Protein AF-A0A970U105-F1 (afdb_monomer_lite)

Secondary structure (DSSP, 8-state):
-EEEEPPS---SS-EEEEEEE---TT-EEEEES--EEEEETTTTEEEEEEE-PPTTSTTTT---EEEEESS-----EEEEESSSS--TT-EETT-EEE-------HHHHHHHHHHHHHHH-TTTT-TT----GGGHHHHHHHHHHHHHHTSGGGSS--GGGTT-BHHHHHHHHHH--------------TT-----------PPB--TT-S-TTEEEEEEES-SS--PPPS-EEEE---GGGEEEEEESS--BTTTTB-EEEEPTT-SEEEEEEEEPP-

Foldseek 3Di:
DFDKDDDDDPQPWKKKKKKAADPDLLKDKAWDLFDDKDDDPVRRIIMTMHTQDPVVDPSNGPDIDIDIDPDDGPDIDMWMFSYPDDDPPRTDPPTDGDDDDDDDDPLVVLLVRLLSCLVVCQPVQHDPHGDDSVCSNVLSVQLVVCCCVAAPVVVDHDPVRPNNYSVVSSSVSSNDPDDDDDDDDDDDDPPDDDDDDDDDDDFFDADPPDPCRFKGKDKDFLPPPDPDDDPWDKDFDPPPVFKDWPDWDQDADVVVPRGMGIDDSPDGMIMTMIGTDDD

Structure (mmCIF, N/CA/C/O backbone):
data_AF-A0A970U105-F1
#
_entry.id   AF-A0A970U105-F1
#
loop_
_atom_site.group_PDB
_atom_site.id
_atom_site.type_symbol
_atom_site.label_atom_id
_atom_site.label_alt_id
_atom_site.label_comp_id
_atom_site.label_asym_id
_atom_site.label_entity_id
_atom_site.label_seq_id
_atom_site.pdbx_PDB_ins_code
_atom_site.Cartn_x
_atom_site.Cartn_y
_atom_site.Cartn_z
_atom_site.occupancy
_atom_site.B_iso_or_equiv
_atom_site.auth_seq_id
_atom_site.auth_comp_id
_atom_site.auth_asym_id
_atom_site.auth_atom_id
_atom_site.pdbx_PDB_model_num
ATOM 1 N N . MET A 1 1 ? 16.708 -1.031 -9.833 1.00 88.94 1 MET A N 1
ATOM 2 C CA . MET A 1 1 ? 17.289 -0.199 -10.907 1.00 88.94 1 MET A CA 1
ATOM 3 C C . MET A 1 1 ? 17.898 1.019 -10.247 1.00 88.94 1 MET A C 1
ATOM 5 O O . MET A 1 1 ? 17.212 1.636 -9.445 1.00 88.94 1 MET A O 1
ATOM 9 N N . THR A 1 2 ? 19.163 1.325 -10.521 1.00 88.31 2 THR A N 1
ATOM 10 C CA . THR A 1 2 ? 19.883 2.456 -9.907 1.00 88.31 2 THR A CA 1
ATOM 11 C C . THR A 1 2 ? 20.594 3.283 -10.971 1.00 88.31 2 THR A C 1
ATOM 13 O O . THR A 1 2 ? 20.700 2.854 -12.122 1.00 88.31 2 THR A O 1
ATOM 16 N N . ASP A 1 3 ? 21.081 4.461 -10.579 1.00 87.88 3 ASP A N 1
ATOM 17 C CA . ASP A 1 3 ? 21.943 5.320 -11.397 1.00 87.88 3 ASP A CA 1
ATOM 18 C C . ASP A 1 3 ? 21.370 5.607 -12.798 1.00 87.88 3 ASP A C 1
ATOM 20 O O . ASP A 1 3 ? 22.022 5.306 -13.807 1.00 87.88 3 ASP A O 1
ATOM 24 N N . PRO A 1 4 ? 20.132 6.129 -12.905 1.00 89.06 4 PRO A N 1
ATOM 25 C CA . PRO A 1 4 ? 19.557 6.408 -14.207 1.00 89.06 4 PRO A CA 1
ATOM 26 C C . PRO A 1 4 ? 20.365 7.505 -14.915 1.00 89.06 4 PRO A C 1
ATOM 28 O O . PRO A 1 4 ? 20.717 8.531 -14.336 1.00 89.06 4 PRO A O 1
ATOM 31 N N . VAL A 1 5 ? 20.664 7.292 -16.192 1.00 86.94 5 VAL A N 1
ATOM 32 C CA . VAL A 1 5 ? 21.405 8.235 -17.031 1.00 86.94 5 VAL A CA 1
ATOM 33 C C . VAL A 1 5 ? 20.428 8.936 -17.954 1.00 86.94 5 VAL A C 1
ATOM 35 O O . VAL A 1 5 ? 19.766 8.294 -18.770 1.00 86.94 5 VAL A O 1
ATOM 38 N N . ARG A 1 6 ? 20.388 10.265 -17.848 1.00 86.69 6 ARG A N 1
ATOM 39 C CA . ARG A 1 6 ? 19.639 11.147 -18.741 1.00 86.69 6 ARG A CA 1
ATOM 40 C C . ARG A 1 6 ? 20.581 11.766 -19.786 1.00 86.69 6 ARG A C 1
ATOM 42 O O . ARG A 1 6 ? 21.553 12.419 -19.396 1.00 86.69 6 ARG A O 1
ATOM 49 N N . PRO A 1 7 ? 20.316 11.626 -21.097 1.00 86.44 7 PRO A N 1
ATOM 50 C CA . PRO A 1 7 ? 21.050 12.332 -22.134 1.00 86.44 7 PRO A CA 1
ATOM 51 C C . PRO A 1 7 ? 20.626 13.807 -22.173 1.00 86.44 7 PRO A C 1
ATOM 53 O O . PRO A 1 7 ? 19.475 14.158 -21.888 1.00 86.44 7 PRO A O 1
ATOM 56 N N . ALA A 1 8 ? 21.548 14.683 -22.576 1.00 86.44 8 ALA A N 1
ATOM 57 C CA . ALA A 1 8 ? 21.221 16.080 -22.843 1.00 86.44 8 ALA A CA 1
ATOM 58 C C . ALA A 1 8 ? 20.169 16.154 -23.962 1.00 86.44 8 ALA A C 1
ATOM 60 O O . ALA A 1 8 ? 20.415 15.711 -25.083 1.00 86.44 8 ALA A O 1
ATOM 61 N N . SER A 1 9 ? 18.989 16.680 -23.641 1.00 86.81 9 SER A N 1
ATOM 62 C CA . SER A 1 9 ? 17.833 16.725 -24.540 1.00 86.81 9 SER A CA 1
ATOM 63 C C . SER A 1 9 ? 16.861 17.829 -24.120 1.00 86.81 9 SER A C 1
ATOM 65 O O . SER A 1 9 ? 16.908 18.319 -22.993 1.00 86.81 9 SER A O 1
ATOM 67 N N . ASP A 1 10 ? 15.970 18.203 -25.034 1.00 89.50 10 ASP A N 1
ATOM 68 C CA . ASP A 1 10 ? 14.827 19.100 -24.821 1.00 89.50 10 ASP A CA 1
ATOM 69 C C . ASP A 1 10 ? 13.572 18.363 -24.307 1.00 89.50 10 ASP A C 1
ATOM 71 O O . ASP A 1 10 ? 12.484 18.934 -24.257 1.00 89.50 10 ASP A O 1
ATOM 75 N N . ALA A 1 11 ? 13.722 17.089 -23.931 1.00 91.62 11 ALA A N 1
ATOM 76 C CA . ALA A 1 11 ? 12.661 16.243 -23.403 1.00 91.62 11 ALA A CA 1
ATOM 77 C C . ALA A 1 11 ? 12.089 16.818 -22.094 1.00 91.62 11 ALA A C 1
ATOM 79 O O . ALA A 1 11 ? 12.832 17.142 -21.161 1.00 91.62 11 ALA A O 1
ATOM 80 N N . VAL A 1 12 ? 10.760 16.939 -22.041 1.00 90.06 12 VAL A N 1
ATOM 81 C CA . VAL A 1 12 ? 10.037 17.650 -20.973 1.00 90.06 12 VAL A CA 1
ATOM 82 C C . VAL A 1 12 ? 9.959 16.814 -19.700 1.00 90.06 12 VAL A C 1
ATOM 84 O O . VAL A 1 12 ? 10.085 17.354 -18.604 1.00 90.06 12 VAL A O 1
ATOM 87 N N . ASN A 1 13 ? 9.783 15.501 -19.840 1.00 93.19 13 ASN A N 1
ATOM 88 C CA . ASN A 1 13 ? 9.776 14.572 -18.717 1.00 93.19 13 ASN A CA 1
ATOM 89 C C . ASN A 1 13 ? 10.365 13.226 -19.156 1.00 93.19 13 ASN A C 1
ATOM 91 O O . ASN A 1 13 ? 9.602 12.312 -19.441 1.00 93.19 13 ASN A O 1
ATOM 95 N N . PRO A 1 14 ? 11.694 13.099 -19.287 1.00 95.06 14 PRO A N 1
ATOM 96 C CA . PRO A 1 14 ? 12.293 11.870 -19.782 1.00 95.06 14 PRO A CA 1
ATOM 97 C C . PRO A 1 14 ? 11.899 10.676 -18.927 1.00 95.06 14 PRO A C 1
ATOM 99 O O . PRO A 1 14 ? 12.028 10.711 -17.705 1.00 95.06 14 PRO A O 1
ATOM 102 N N . THR A 1 15 ? 11.477 9.607 -19.580 1.00 96.06 15 THR A N 1
ATOM 103 C CA . THR A 1 15 ? 10.973 8.404 -18.919 1.00 96.06 15 THR A CA 1
ATOM 104 C C . THR A 1 15 ? 11.784 7.208 -19.373 1.00 96.06 15 THR A C 1
ATOM 106 O O . THR A 1 15 ? 12.124 7.095 -20.549 1.00 96.06 15 THR A O 1
ATOM 109 N N . LEU A 1 16 ? 12.120 6.312 -18.449 1.00 97.19 16 LEU A N 1
ATOM 110 C CA . LEU A 1 16 ? 12.733 5.031 -18.777 1.00 97.19 16 LEU A CA 1
ATOM 111 C C . LEU A 1 16 ? 11.701 3.927 -18.574 1.00 97.19 16 LEU A C 1
ATOM 113 O O . LEU A 1 16 ? 11.106 3.821 -17.502 1.00 97.19 16 LEU A O 1
ATOM 117 N N . ALA A 1 17 ? 11.511 3.098 -19.595 1.00 97.50 17 ALA A N 1
ATOM 118 C CA . ALA A 1 17 ? 10.652 1.929 -19.528 1.00 97.50 17 ALA A CA 1
ATOM 119 C C . ALA A 1 17 ? 11.470 0.640 -19.571 1.00 97.50 17 ALA A C 1
ATOM 121 O O . ALA A 1 17 ? 12.425 0.521 -20.341 1.00 97.50 17 ALA A O 1
ATOM 122 N N . ILE A 1 18 ? 11.040 -0.343 -18.787 1.00 97.19 18 ILE A N 1
ATOM 123 C CA . ILE A 1 18 ? 11.479 -1.732 -18.856 1.00 97.19 18 ILE A CA 1
ATOM 124 C C . ILE A 1 18 ? 10.341 -2.574 -19.430 1.00 97.19 18 ILE A C 1
ATOM 126 O O . ILE A 1 18 ? 9.219 -2.521 -18.934 1.00 97.19 18 ILE A O 1
ATOM 130 N N . SER A 1 19 ? 10.622 -3.321 -20.497 1.00 96.88 19 SER A N 1
ATOM 131 C CA . SER A 1 19 ? 9.657 -4.208 -21.160 1.00 96.88 19 SER A CA 1
ATOM 132 C C . SER A 1 19 ? 10.171 -5.639 -21.187 1.00 96.88 19 SER A C 1
ATOM 134 O O . SER A 1 19 ? 11.365 -5.857 -21.402 1.00 96.88 19 SER A O 1
ATOM 136 N N . PHE A 1 20 ? 9.291 -6.611 -20.980 1.00 96.75 20 PHE A N 1
ATOM 137 C CA . PHE A 1 20 ? 9.654 -8.025 -20.964 1.00 96.75 20 PHE A CA 1
ATOM 138 C C . PHE A 1 20 ? 8.448 -8.934 -21.201 1.00 96.75 20 PHE A C 1
ATOM 140 O O . PHE A 1 20 ? 7.300 -8.558 -20.961 1.00 96.75 20 PHE A O 1
ATOM 147 N N . ASP A 1 21 ? 8.753 -10.157 -21.625 1.00 95.94 21 ASP A N 1
ATOM 148 C CA . ASP A 1 21 ? 7.803 -11.259 -21.703 1.00 95.94 21 ASP A CA 1
ATOM 149 C C . ASP A 1 21 ? 7.955 -12.105 -20.426 1.00 95.94 21 ASP A C 1
ATOM 151 O O . ASP A 1 21 ? 9.073 -12.477 -20.054 1.00 95.94 21 ASP A O 1
ATOM 155 N N . LEU A 1 22 ? 6.846 -12.426 -19.755 1.00 93.94 22 LEU A N 1
ATOM 156 C CA . LEU A 1 22 ? 6.833 -13.289 -18.571 1.00 93.94 22 LEU A CA 1
ATOM 157 C C . LEU A 1 22 ? 6.036 -14.560 -18.889 1.00 93.94 22 LEU A C 1
ATOM 159 O O . LEU A 1 22 ? 4.846 -14.604 -18.610 1.00 93.94 22 LEU A O 1
ATOM 163 N N . PRO A 1 23 ? 6.639 -15.586 -19.508 1.00 90.69 23 PRO A N 1
ATOM 164 C CA . PRO A 1 23 ? 5.893 -16.711 -20.076 1.00 90.69 23 PRO A CA 1
ATOM 165 C C . PRO A 1 23 ? 5.270 -17.644 -19.030 1.00 90.69 23 PRO A C 1
ATOM 167 O O . PRO A 1 23 ? 4.298 -18.326 -19.343 1.00 90.69 23 PRO A O 1
ATOM 170 N N . ASP A 1 24 ? 5.826 -17.696 -17.817 1.00 92.12 24 ASP A N 1
ATOM 171 C CA . ASP A 1 24 ? 5.294 -18.526 -16.737 1.00 92.12 24 ASP A CA 1
ATOM 172 C C . ASP A 1 24 ? 3.948 -17.958 -16.259 1.00 92.12 24 ASP A C 1
ATOM 174 O O . ASP A 1 24 ? 3.934 -16.819 -15.781 1.00 92.12 24 ASP A O 1
ATOM 178 N N . PRO A 1 25 ? 2.826 -18.692 -16.404 1.00 89.25 25 PRO A N 1
ATOM 179 C CA . PRO A 1 25 ? 1.506 -18.201 -16.037 1.00 89.25 25 PRO A CA 1
ATOM 180 C C . PRO A 1 25 ? 1.336 -17.968 -14.531 1.00 89.25 25 PRO A C 1
ATOM 182 O O . PRO A 1 25 ? 0.545 -17.100 -14.157 1.00 89.25 25 PRO A O 1
ATOM 185 N N . ASP A 1 26 ? 2.087 -18.694 -13.702 1.00 90.25 26 ASP A N 1
ATOM 186 C CA . ASP A 1 26 ? 1.973 -18.660 -12.243 1.00 90.25 26 ASP A CA 1
ATOM 187 C C . ASP A 1 26 ? 2.868 -17.574 -11.624 1.00 90.25 26 ASP A C 1
ATOM 189 O O . ASP A 1 26 ? 2.699 -17.202 -10.462 1.00 90.25 26 ASP A O 1
ATOM 193 N N . ALA A 1 27 ? 3.799 -17.021 -12.409 1.00 93.44 27 ALA A N 1
ATOM 194 C CA . ALA A 1 27 ? 4.623 -15.904 -11.982 1.00 93.44 27 ALA A CA 1
ATOM 195 C C . ALA A 1 27 ? 3.841 -14.582 -12.010 1.00 93.44 27 ALA A C 1
ATOM 197 O O . ALA A 1 27 ? 3.116 -14.284 -12.967 1.00 93.44 27 ALA A O 1
ATOM 198 N N . VAL A 1 28 ? 4.058 -13.743 -10.998 1.00 93.81 28 VAL A N 1
ATOM 199 C CA . VAL A 1 28 ? 3.504 -12.383 -10.918 1.00 93.81 28 VAL A CA 1
ATOM 200 C C . VAL A 1 28 ? 4.615 -11.349 -10.773 1.00 93.81 28 VAL A C 1
ATOM 202 O O . VAL A 1 28 ? 5.718 -11.669 -10.322 1.00 93.81 28 VAL A O 1
ATOM 205 N N . VAL A 1 29 ? 4.321 -10.102 -11.145 1.00 95.31 29 VAL A N 1
ATOM 206 C CA . VAL A 1 29 ? 5.253 -8.977 -11.011 1.00 95.31 29 VAL A CA 1
ATOM 207 C C . VAL A 1 29 ? 4.687 -7.962 -10.037 1.00 95.31 29 VAL A C 1
ATOM 209 O O . VAL A 1 29 ? 3.589 -7.455 -10.239 1.00 95.31 29 VAL A O 1
ATOM 212 N N . LEU A 1 30 ? 5.464 -7.656 -9.006 1.00 96.81 30 LEU A N 1
ATOM 213 C CA . LEU A 1 30 ? 5.232 -6.536 -8.105 1.00 96.81 30 LEU A CA 1
ATOM 214 C C . LEU A 1 30 ? 6.248 -5.436 -8.420 1.00 96.81 30 LEU A C 1
ATOM 216 O O . LEU A 1 30 ? 7.389 -5.722 -8.802 1.00 96.81 30 LEU A O 1
ATOM 220 N N . THR A 1 31 ? 5.852 -4.180 -8.255 1.00 96.62 31 THR A N 1
ATOM 221 C CA . THR A 1 31 ? 6.711 -3.027 -8.528 1.00 96.62 31 THR A CA 1
ATOM 222 C C . THR A 1 31 ? 6.767 -2.068 -7.358 1.00 96.62 31 THR A C 1
ATOM 224 O O . THR A 1 31 ? 5.803 -1.937 -6.611 1.00 96.62 31 THR A O 1
ATOM 227 N N . TYR A 1 32 ? 7.908 -1.394 -7.247 1.00 96.62 32 TYR A N 1
ATOM 228 C CA . TYR A 1 32 ? 8.131 -0.272 -6.348 1.00 96.62 32 TYR A CA 1
ATOM 229 C C . TYR A 1 32 ? 8.972 0.797 -7.044 1.00 96.62 32 TYR A C 1
ATOM 231 O O . TYR A 1 32 ? 9.973 0.468 -7.684 1.00 96.62 32 TYR A O 1
ATOM 239 N N . GLY A 1 33 ? 8.577 2.059 -6.943 1.00 94.19 33 GLY A N 1
ATOM 240 C CA . GLY A 1 33 ? 9.218 3.218 -7.565 1.00 94.19 33 GLY A CA 1
ATOM 241 C C . GLY A 1 33 ? 8.865 3.429 -9.041 1.00 94.19 33 GLY A C 1
ATOM 242 O O . GLY A 1 33 ? 9.602 4.121 -9.747 1.00 94.19 33 GLY A O 1
ATOM 243 N N . PHE A 1 34 ? 7.779 2.824 -9.534 1.00 95.19 34 PHE A N 1
ATOM 244 C CA . PHE A 1 34 ? 7.321 2.963 -10.922 1.00 95.19 34 PHE A CA 1
ATOM 245 C C . PHE A 1 34 ? 6.106 3.896 -11.018 1.00 95.19 34 PHE A C 1
ATOM 247 O O . PHE A 1 34 ? 5.332 4.033 -10.081 1.00 95.19 34 PHE A O 1
ATOM 254 N N . ASN A 1 35 ? 5.951 4.590 -12.147 1.00 92.88 35 ASN A N 1
ATOM 255 C CA . ASN A 1 35 ? 4.906 5.607 -12.336 1.00 92.88 35 ASN A CA 1
ATOM 256 C C . ASN A 1 35 ? 3.878 5.223 -13.403 1.00 92.88 35 ASN A C 1
ATOM 258 O O . ASN A 1 35 ? 2.748 5.706 -13.374 1.00 92.88 35 ASN A O 1
ATOM 262 N N . GLY A 1 36 ? 4.275 4.387 -14.361 1.00 92.44 36 GLY A N 1
ATOM 263 C CA . GLY A 1 36 ? 3.430 3.958 -15.463 1.00 92.44 36 GLY A CA 1
ATOM 264 C C . GLY A 1 36 ? 3.565 2.467 -15.717 1.00 92.44 36 GLY A C 1
ATOM 265 O O . GLY A 1 36 ? 4.602 1.859 -15.444 1.00 92.44 36 GLY A O 1
ATOM 266 N N . ALA A 1 37 ? 2.504 1.880 -16.261 1.00 93.56 37 ALA A N 1
ATOM 267 C CA . ALA A 1 37 ? 2.503 0.488 -16.662 1.00 93.56 37 ALA A CA 1
ATOM 268 C C . ALA A 1 37 ? 1.596 0.246 -17.876 1.00 93.56 37 ALA A C 1
ATOM 270 O O . ALA A 1 37 ? 0.650 0.991 -18.132 1.00 93.56 37 ALA A O 1
ATOM 271 N N . SER A 1 38 ? 1.903 -0.797 -18.640 1.00 93.62 38 SER A N 1
ATOM 272 C CA . SER A 1 38 ? 1.105 -1.279 -19.764 1.00 93.62 38 SER A CA 1
ATOM 273 C C . SER A 1 38 ? 1.186 -2.800 -19.820 1.00 93.62 38 SER A C 1
ATOM 275 O O . SER A 1 38 ? 2.267 -3.377 -19.670 1.00 93.62 38 SER A O 1
ATOM 277 N N . PHE A 1 39 ? 0.033 -3.434 -20.017 1.00 92.00 39 PHE A N 1
ATOM 278 C CA . PHE A 1 39 ? -0.130 -4.876 -19.893 1.00 92.00 39 PHE A CA 1
ATOM 279 C C . PHE A 1 39 ? -0.780 -5.448 -21.144 1.00 92.00 39 PHE A C 1
ATOM 281 O O . PHE A 1 39 ? -1.863 -5.023 -21.545 1.00 92.00 39 PHE A O 1
ATOM 288 N N . ASP A 1 40 ? -0.138 -6.456 -21.714 1.00 93.69 40 ASP A N 1
ATOM 289 C CA . ASP A 1 40 ? -0.739 -7.390 -22.653 1.00 93.69 40 ASP A CA 1
ATOM 290 C C . ASP A 1 40 ? -0.813 -8.746 -21.947 1.00 93.69 40 ASP A C 1
ATOM 292 O O . ASP A 1 40 ? 0.118 -9.552 -21.998 1.00 93.69 40 ASP A O 1
ATOM 296 N N . PHE A 1 41 ? -1.908 -8.967 -21.217 1.00 88.44 41 PHE A N 1
ATOM 297 C CA . PHE A 1 41 ? -2.116 -10.199 -20.455 1.00 88.44 41 PHE A CA 1
ATOM 298 C C . PHE A 1 41 ? -2.284 -11.428 -21.359 1.00 88.44 41 PHE A C 1
ATOM 300 O O . PHE A 1 41 ? -1.930 -12.529 -20.942 1.00 88.44 41 PHE A O 1
ATOM 307 N N . GLU A 1 42 ? -2.777 -11.255 -22.592 1.00 90.56 42 GLU A N 1
ATOM 308 C CA . GLU A 1 42 ? -2.961 -12.355 -23.548 1.00 90.56 42 GLU A CA 1
ATOM 309 C C . GLU A 1 42 ? -1.614 -12.930 -23.992 1.00 90.56 42 GLU A C 1
ATOM 311 O O . GLU A 1 42 ? -1.431 -14.147 -24.005 1.00 90.56 42 GLU A O 1
ATOM 316 N N . ASN A 1 43 ? -0.654 -12.057 -24.306 1.00 92.69 43 ASN A N 1
ATOM 317 C CA . ASN A 1 43 ? 0.693 -12.454 -24.720 1.00 92.69 43 ASN A CA 1
ATOM 318 C C . ASN A 1 43 ? 1.711 -12.443 -23.566 1.00 92.69 43 ASN A C 1
ATOM 320 O O . ASN A 1 43 ? 2.896 -12.688 -23.795 1.00 92.69 43 ASN A O 1
ATOM 324 N N . ARG A 1 44 ? 1.259 -12.152 -22.339 1.00 92.94 44 ARG A N 1
ATOM 325 C CA . ARG A 1 44 ? 2.073 -11.979 -21.124 1.00 92.94 44 ARG A CA 1
ATOM 326 C C . ARG A 1 44 ? 3.273 -11.051 -21.326 1.00 92.94 44 ARG A C 1
ATOM 328 O O . ARG A 1 44 ? 4.399 -11.367 -20.929 1.00 92.94 44 ARG A O 1
ATOM 335 N N . ARG A 1 45 ? 3.013 -9.890 -21.930 1.00 95.19 45 ARG A N 1
ATOM 336 C CA . ARG A 1 45 ? 3.997 -8.815 -22.094 1.00 95.19 45 ARG A CA 1
ATOM 337 C C . ARG A 1 45 ? 3.693 -7.675 -21.151 1.00 95.19 45 ARG A C 1
ATOM 339 O O . ARG A 1 45 ? 2.567 -7.186 -21.087 1.00 95.19 45 ARG A O 1
ATOM 346 N N . PHE A 1 46 ? 4.723 -7.235 -20.455 1.00 95.50 46 PHE A N 1
ATOM 347 C CA . PHE A 1 46 ? 4.609 -6.220 -19.426 1.00 95.50 46 PHE A CA 1
ATOM 348 C C . PHE A 1 46 ? 5.592 -5.105 -19.725 1.00 95.50 46 PHE A C 1
ATOM 350 O O . PHE A 1 46 ? 6.737 -5.350 -20.117 1.00 95.50 46 PHE A O 1
ATOM 357 N N . ARG A 1 47 ? 5.139 -3.871 -19.525 1.00 96.62 47 ARG A N 1
ATOM 358 C CA . ARG A 1 47 ? 5.986 -2.688 -19.547 1.00 96.62 47 ARG A CA 1
ATOM 359 C C . ARG A 1 47 ? 5.716 -1.865 -18.306 1.00 96.62 47 ARG A C 1
ATOM 361 O O . ARG A 1 47 ? 4.570 -1.522 -18.047 1.00 96.62 47 ARG A O 1
ATOM 368 N N . TYR A 1 48 ? 6.780 -1.505 -17.606 1.00 96.75 48 TYR A N 1
ATOM 369 C CA . TYR A 1 48 ? 6.745 -0.583 -16.478 1.00 96.75 48 TYR A CA 1
ATOM 370 C C . TYR A 1 48 ? 7.671 0.587 -16.764 1.00 96.75 48 TYR A C 1
ATOM 372 O O . TYR A 1 48 ? 8.718 0.408 -17.387 1.00 96.75 48 TYR A O 1
ATOM 380 N N . SER A 1 49 ? 7.299 1.784 -16.336 1.00 96.56 49 SER A N 1
ATOM 381 C CA . SER A 1 49 ? 8.070 2.992 -16.601 1.00 96.56 49 SER A CA 1
ATOM 382 C C . SER A 1 49 ? 8.116 3.930 -15.407 1.00 96.56 49 SER A C 1
ATOM 384 O O . SER A 1 49 ? 7.247 3.910 -14.535 1.00 96.56 49 SER A O 1
ATOM 386 N N . PHE A 1 50 ? 9.162 4.745 -15.358 1.00 95.75 50 PHE A N 1
ATOM 387 C CA . PHE A 1 50 ? 9.318 5.802 -14.369 1.00 95.75 50 PHE A CA 1
ATOM 388 C C . PHE A 1 50 ? 10.001 7.012 -14.994 1.00 95.75 50 PHE A C 1
ATOM 390 O O . PHE A 1 50 ? 10.856 6.881 -15.877 1.00 95.75 50 PHE A O 1
ATOM 397 N N . SER A 1 51 ? 9.635 8.195 -14.516 1.00 94.81 51 SER A N 1
ATOM 398 C CA . SER A 1 51 ? 10.312 9.427 -14.903 1.00 94.81 51 SER A CA 1
ATOM 399 C C . SER A 1 51 ? 11.730 9.447 -14.337 1.00 94.81 51 SER A C 1
ATOM 401 O O . SER A 1 51 ? 11.976 8.997 -13.217 1.00 94.81 51 SER A O 1
ATOM 403 N N . VAL A 1 52 ? 12.672 9.969 -15.117 1.00 94.31 52 VAL A N 1
ATOM 404 C CA . VAL A 1 52 ? 14.081 10.133 -14.760 1.00 94.31 52 VAL A CA 1
ATOM 405 C C . VAL A 1 52 ? 14.344 11.622 -14.535 1.00 94.31 52 VAL A C 1
ATOM 407 O O . VAL A 1 52 ? 14.533 12.372 -15.502 1.00 94.31 52 VAL A O 1
ATOM 410 N N . PRO A 1 53 ? 14.353 12.073 -13.268 1.00 89.31 53 PRO A N 1
ATOM 411 C CA . PRO A 1 53 ? 14.653 13.455 -12.931 1.00 89.31 53 PRO A CA 1
ATOM 412 C C . PRO A 1 53 ? 16.066 13.856 -13.365 1.00 89.31 53 PRO A C 1
ATOM 414 O O . PRO A 1 53 ? 16.909 13.025 -13.710 1.00 89.31 53 PRO A O 1
ATOM 417 N N . GLU A 1 54 ? 16.352 15.158 -13.331 1.00 87.94 54 GLU A N 1
ATOM 418 C CA . GLU A 1 54 ? 17.742 15.613 -13.388 1.00 87.94 54 GLU A CA 1
ATOM 419 C C . GLU A 1 54 ? 18.533 15.079 -12.195 1.00 87.94 54 GLU A C 1
ATOM 421 O O . GLU A 1 54 ? 17.972 14.792 -11.136 1.00 87.94 54 GLU A O 1
ATOM 426 N N . LYS A 1 55 ? 19.852 14.973 -12.371 1.00 84.75 55 LYS A N 1
ATOM 427 C CA . LYS A 1 55 ? 20.757 14.663 -11.269 1.00 84.75 55 LYS A CA 1
ATOM 428 C C . LYS A 1 55 ? 20.541 15.686 -10.149 1.00 84.75 55 LYS A C 1
ATOM 430 O O . LYS A 1 55 ? 20.473 16.879 -10.429 1.00 84.75 55 LYS A O 1
ATOM 435 N N . ASP A 1 56 ? 20.410 15.201 -8.918 1.00 84.69 56 ASP A N 1
ATOM 436 C CA . ASP A 1 56 ? 20.069 15.978 -7.714 1.00 84.69 56 ASP A CA 1
ATOM 437 C C . ASP A 1 56 ? 18.602 16.476 -7.646 1.00 84.69 56 ASP A C 1
ATOM 439 O O . ASP A 1 56 ? 18.219 17.181 -6.711 1.00 84.69 56 ASP A O 1
ATOM 443 N N . GLY A 1 57 ? 17.757 16.099 -8.611 1.00 85.00 57 GLY A N 1
ATOM 444 C CA . GLY A 1 57 ? 16.317 16.348 -8.585 1.00 85.00 57 GLY A CA 1
ATOM 445 C C . GLY A 1 57 ? 15.571 15.429 -7.611 1.00 85.00 57 GLY A C 1
ATOM 446 O O . GLY A 1 57 ? 16.023 14.329 -7.288 1.00 85.00 57 GLY A O 1
ATOM 447 N N . PHE A 1 58 ? 14.388 15.864 -7.165 1.00 84.00 58 PHE A N 1
ATOM 448 C CA . PHE A 1 58 ? 13.517 15.038 -6.322 1.00 84.00 58 PHE A CA 1
ATOM 449 C C . PHE A 1 58 ? 13.196 13.708 -7.018 1.00 84.00 58 PHE A C 1
ATOM 451 O O . PHE A 1 58 ? 12.804 13.698 -8.185 1.00 84.00 58 PHE A O 1
ATOM 458 N N . GLY A 1 59 ? 13.379 12.601 -6.301 1.00 84.62 59 GLY A N 1
ATOM 459 C CA . GLY A 1 59 ? 13.146 11.249 -6.806 1.00 84.62 59 GLY A CA 1
ATOM 460 C C . GLY A 1 59 ? 14.244 10.686 -7.718 1.00 84.62 59 GLY A C 1
ATOM 461 O O . GLY A 1 59 ? 14.088 9.593 -8.264 1.00 84.62 59 GLY A O 1
ATOM 462 N N . TYR A 1 60 ? 15.367 11.392 -7.918 1.00 87.81 60 TYR A N 1
ATOM 463 C CA . TYR A 1 60 ? 16.482 10.867 -8.719 1.00 87.81 60 TYR A CA 1
ATOM 464 C C . TYR A 1 60 ? 17.028 9.561 -8.116 1.00 87.81 60 TYR A C 1
ATOM 466 O O . TYR A 1 60 ? 17.082 8.538 -8.803 1.00 87.81 60 TYR A O 1
ATOM 474 N N . ASP A 1 61 ? 17.304 9.571 -6.810 1.00 88.06 61 ASP A N 1
ATOM 475 C CA . ASP A 1 61 ? 17.846 8.433 -6.053 1.00 88.06 61 ASP A CA 1
ATOM 476 C C . ASP A 1 61 ? 16.773 7.465 -5.523 1.00 88.06 61 ASP A C 1
ATOM 478 O O . ASP A 1 61 ? 17.087 6.582 -4.727 1.00 88.06 61 ASP A O 1
ATOM 482 N N . ASP A 1 62 ? 15.511 7.600 -5.952 1.00 89.88 62 ASP A N 1
ATOM 483 C CA . ASP A 1 62 ? 14.437 6.728 -5.471 1.00 89.88 62 ASP A CA 1
ATOM 484 C C . ASP A 1 62 ? 14.715 5.253 -5.785 1.00 89.88 62 ASP A C 1
ATOM 486 O O . ASP A 1 62 ? 15.121 4.873 -6.895 1.00 89.88 62 ASP A O 1
ATOM 490 N N . THR A 1 63 ? 14.435 4.412 -4.793 1.00 92.44 63 THR A N 1
ATOM 491 C CA . THR A 1 63 ? 14.505 2.960 -4.908 1.00 92.44 63 THR A CA 1
ATOM 492 C C . THR A 1 63 ? 13.507 2.473 -5.955 1.00 92.44 63 THR A C 1
ATOM 494 O O . THR A 1 63 ? 12.319 2.775 -5.892 1.00 92.44 63 THR A O 1
ATOM 497 N N . ARG A 1 64 ? 13.994 1.693 -6.927 1.00 95.25 64 ARG A N 1
ATOM 498 C CA . ARG A 1 64 ? 13.180 1.131 -8.015 1.00 95.25 64 ARG A CA 1
ATOM 499 C C . ARG A 1 64 ? 13.351 -0.374 -8.075 1.00 95.25 64 ARG A C 1
ATOM 501 O O . ARG A 1 64 ? 14.436 -0.857 -8.421 1.00 95.25 64 ARG A O 1
ATOM 508 N N . LEU A 1 65 ? 12.300 -1.117 -7.761 1.00 97.19 65 LEU A N 1
ATOM 509 C CA . LEU A 1 65 ? 12.316 -2.573 -7.680 1.00 97.19 65 LEU A CA 1
ATOM 510 C C . LEU A 1 65 ? 11.263 -3.158 -8.611 1.00 97.19 65 LEU A C 1
ATOM 512 O O . LEU A 1 65 ? 10.105 -2.753 -8.601 1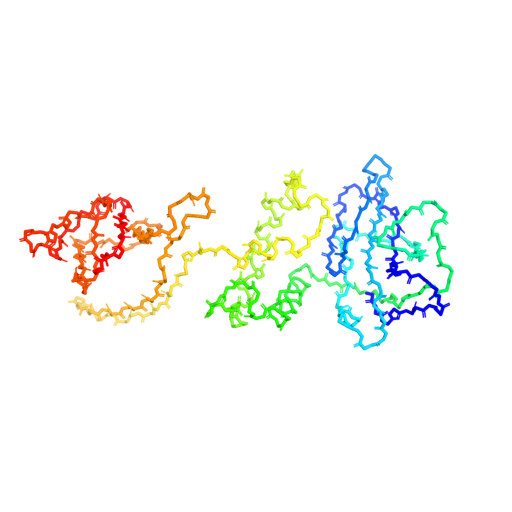.00 97.19 65 LEU A O 1
ATOM 516 N N . LEU A 1 66 ? 11.691 -4.137 -9.399 1.00 96.94 66 LEU A N 1
ATOM 517 C CA . LEU A 1 66 ? 10.813 -5.025 -10.141 1.00 96.94 66 LEU A CA 1
ATOM 518 C C . LEU A 1 66 ? 10.994 -6.418 -9.548 1.00 96.94 66 LEU A C 1
ATOM 520 O O . LEU A 1 66 ? 12.107 -6.948 -9.542 1.00 96.94 66 LEU A O 1
ATOM 524 N N . ILE A 1 67 ? 9.922 -6.968 -8.991 1.00 97.25 67 ILE A N 1
ATOM 525 C CA . ILE A 1 67 ? 9.952 -8.152 -8.136 1.00 97.25 67 ILE A CA 1
ATOM 526 C C . ILE A 1 67 ? 9.126 -9.226 -8.824 1.00 97.25 67 ILE A C 1
ATOM 528 O O . ILE A 1 67 ? 7.912 -9.096 -8.948 1.00 97.25 67 ILE A O 1
ATOM 532 N N . VAL A 1 68 ? 9.785 -10.288 -9.276 1.00 96.19 68 VAL A N 1
ATOM 533 C CA . VAL A 1 68 ? 9.104 -11.453 -9.846 1.00 96.19 68 VAL A CA 1
ATOM 534 C C . VAL A 1 68 ? 8.908 -12.477 -8.738 1.00 96.19 68 VAL A 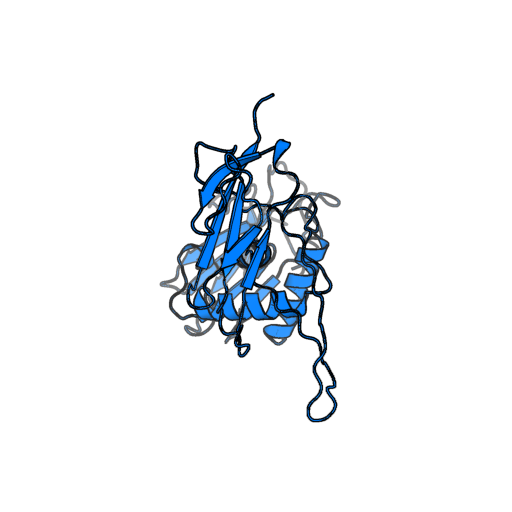C 1
ATOM 536 O O . VAL A 1 68 ? 9.879 -12.915 -8.121 1.00 96.19 68 VAL A O 1
ATOM 539 N N . VAL A 1 69 ? 7.658 -12.849 -8.479 1.00 95.81 69 VAL A N 1
ATOM 540 C CA . VAL A 1 69 ? 7.290 -13.874 -7.494 1.00 95.81 69 VAL A CA 1
ATOM 541 C C . VAL A 1 69 ? 6.824 -15.116 -8.242 1.00 95.81 69 VAL A C 1
ATOM 543 O O . VAL A 1 69 ? 6.077 -15.003 -9.209 1.00 95.81 69 VAL A O 1
ATOM 546 N N . GLY A 1 70 ? 7.269 -16.298 -7.807 1.00 93.31 70 GLY A N 1
ATOM 547 C CA . GLY A 1 70 ? 6.863 -17.577 -8.404 1.00 93.31 70 GLY A CA 1
ATOM 548 C C . GLY A 1 70 ? 7.563 -17.932 -9.719 1.00 93.31 70 GLY A C 1
ATOM 549 O O . GLY A 1 70 ? 7.254 -18.965 -10.296 1.00 93.31 70 GLY A O 1
ATOM 550 N N . GLY A 1 71 ? 8.527 -17.130 -10.177 1.00 91.44 71 GLY A N 1
ATOM 551 C CA . GLY A 1 71 ? 9.249 -17.397 -11.417 1.00 91.44 71 GLY A CA 1
ATOM 552 C C . GLY A 1 71 ? 10.502 -16.545 -11.583 1.00 91.44 71 GLY A C 1
ATOM 553 O O . GLY A 1 71 ? 11.057 -16.014 -10.621 1.00 91.44 71 GLY A O 1
ATOM 554 N N . ASP A 1 72 ? 10.947 -16.418 -12.829 1.00 91.19 72 ASP A N 1
ATOM 555 C CA . ASP A 1 72 ? 12.152 -15.688 -13.213 1.00 91.19 72 ASP A CA 1
ATOM 556 C C . ASP A 1 72 ? 11.859 -14.781 -14.428 1.00 91.19 72 ASP A C 1
ATOM 558 O O . ASP A 1 72 ? 11.033 -15.101 -15.281 1.00 91.19 72 ASP A O 1
ATOM 562 N N . LEU A 1 73 ? 12.551 -13.645 -14.508 1.00 89.00 73 LEU A N 1
ATOM 563 C CA . LEU A 1 73 ? 12.629 -12.773 -15.668 1.00 89.00 73 LEU A CA 1
ATOM 564 C C . LEU A 1 73 ? 13.669 -13.306 -16.683 1.00 89.00 73 LEU A C 1
ATOM 566 O O . LEU A 1 73 ? 14.874 -13.172 -16.438 1.00 89.00 73 LEU A O 1
ATOM 570 N N . PRO A 1 74 ? 13.248 -13.847 -17.846 1.00 85.50 74 PRO A N 1
ATOM 571 C CA . PRO A 1 74 ? 14.166 -14.440 -18.824 1.00 85.50 74 PRO A CA 1
ATOM 572 C C . PRO A 1 74 ? 15.030 -13.397 -19.551 1.00 85.50 74 PRO A C 1
ATOM 574 O O . PRO A 1 74 ? 16.107 -13.715 -20.054 1.00 85.50 74 PRO A O 1
ATOM 577 N N . GLY A 1 75 ? 14.558 -12.152 -19.619 1.00 93.31 75 GLY A N 1
ATOM 578 C CA . GLY A 1 75 ? 15.232 -11.029 -20.259 1.00 93.31 75 GLY A CA 1
ATOM 579 C C . GLY A 1 75 ? 14.359 -9.777 -20.238 1.00 93.31 75 GLY A C 1
ATOM 580 O O . GLY A 1 75 ? 13.186 -9.842 -19.879 1.00 93.31 75 GLY A O 1
ATOM 581 N N . TYR A 1 76 ? 14.937 -8.636 -20.609 1.00 96.12 76 TYR A N 1
ATOM 582 C CA . TYR A 1 76 ? 14.233 -7.357 -20.666 1.00 96.12 76 TYR A CA 1
ATOM 583 C C . TYR A 1 76 ? 14.837 -6.437 -21.731 1.00 96.12 76 TYR A C 1
ATOM 585 O O . TYR A 1 76 ? 15.997 -6.584 -22.120 1.00 96.12 76 TYR A O 1
ATOM 593 N N . ALA A 1 77 ? 14.051 -5.456 -22.160 1.00 96.00 77 ALA A N 1
ATOM 594 C CA . ALA A 1 77 ? 14.480 -4.325 -22.968 1.00 96.00 77 ALA A CA 1
ATOM 595 C C . ALA A 1 77 ? 14.294 -3.028 -22.175 1.00 96.00 77 ALA A C 1
ATOM 597 O O . ALA A 1 77 ? 13.280 -2.853 -21.498 1.00 96.00 77 ALA A O 1
ATOM 598 N N . LEU A 1 78 ? 15.271 -2.126 -22.269 1.00 96.50 78 LEU A N 1
ATOM 599 C CA . LEU A 1 78 ? 15.170 -0.766 -21.747 1.00 96.50 78 LEU A CA 1
ATOM 600 C C . LEU A 1 78 ? 14.984 0.202 -22.911 1.00 96.50 78 LEU A C 1
ATOM 602 O O . LEU A 1 78 ? 15.721 0.117 -23.891 1.00 96.50 78 LEU A O 1
ATOM 606 N N . GLN A 1 79 ? 14.027 1.117 -22.785 1.00 97.00 79 GLN A N 1
ATOM 607 C CA . GLN A 1 79 ? 13.758 2.150 -23.782 1.00 97.00 79 GLN A CA 1
ATOM 608 C C . GLN A 1 79 ? 13.469 3.481 -23.091 1.00 97.00 79 GLN A C 1
ATOM 610 O O . GLN A 1 79 ? 12.642 3.546 -22.179 1.00 97.00 79 GLN A O 1
ATOM 615 N N . GLY A 1 80 ? 14.160 4.534 -23.524 1.00 96.88 80 GLY A N 1
ATOM 616 C CA . GLY A 1 80 ? 13.882 5.904 -23.108 1.00 96.88 80 GLY A CA 1
ATOM 617 C C . GLY A 1 80 ? 12.764 6.533 -23.928 1.00 96.88 80 GLY A C 1
ATOM 618 O O . GLY A 1 80 ? 12.621 6.209 -25.107 1.00 96.88 80 GLY A O 1
ATOM 619 N N . TYR A 1 81 ? 12.034 7.465 -23.322 1.00 97.00 81 TYR A N 1
ATOM 620 C CA . TYR A 1 81 ? 11.004 8.281 -23.961 1.00 97.00 81 TYR A CA 1
ATOM 621 C C . TYR A 1 81 ? 11.153 9.751 -23.575 1.00 97.00 81 TYR A C 1
ATOM 623 O O . TYR A 1 81 ? 11.746 10.086 -22.544 1.00 97.00 81 TYR A O 1
ATOM 631 N N . ARG A 1 82 ? 10.649 10.633 -24.438 1.00 95.06 82 ARG A N 1
ATOM 632 C CA . ARG A 1 82 ? 10.799 12.092 -24.332 1.00 95.06 82 ARG A CA 1
ATOM 633 C C . ARG A 1 82 ? 9.868 12.731 -23.297 1.00 95.06 82 ARG A C 1
ATOM 635 O O . ARG A 1 82 ? 10.155 13.832 -22.811 1.00 95.06 82 ARG A O 1
ATOM 642 N N . ASP A 1 83 ? 8.777 12.064 -22.954 1.00 91.88 83 ASP A N 1
ATOM 643 C CA . ASP A 1 83 ? 7.778 12.544 -22.007 1.00 91.88 83 ASP A CA 1
ATOM 644 C C . ASP A 1 83 ? 7.378 11.463 -20.989 1.00 91.88 83 ASP A C 1
ATOM 646 O O . ASP A 1 83 ? 7.983 10.394 -20.913 1.00 91.88 83 ASP A O 1
ATOM 650 N N . GLY A 1 84 ? 6.393 11.777 -20.140 1.00 91.12 84 GLY A N 1
ATOM 651 C CA . GLY A 1 84 ? 5.883 10.857 -19.118 1.00 91.12 84 GLY A CA 1
ATOM 652 C C . GLY A 1 84 ? 5.227 9.589 -19.681 1.00 91.12 84 GLY A C 1
ATOM 653 O O . GLY A 1 84 ? 4.845 8.716 -18.903 1.00 91.12 84 GLY A O 1
ATOM 654 N N . GLY A 1 85 ? 5.048 9.509 -21.002 1.00 93.75 85 GLY A N 1
ATOM 655 C CA . GLY A 1 85 ? 4.445 8.396 -21.714 1.00 93.75 85 GLY A CA 1
ATOM 656 C C . GLY A 1 85 ? 5.467 7.409 -22.274 1.00 93.75 85 GLY A C 1
ATOM 657 O O . GLY A 1 85 ? 6.669 7.460 -22.011 1.00 93.75 85 GLY A O 1
ATOM 658 N N . CYS A 1 86 ? 4.946 6.446 -23.033 1.00 96.00 86 CYS A N 1
ATOM 659 C CA . CYS A 1 86 ? 5.723 5.438 -23.756 1.00 96.00 86 CYS A CA 1
ATOM 660 C C . CYS A 1 86 ? 5.101 5.196 -25.142 1.00 96.00 86 CYS A C 1
ATOM 662 O O . CYS A 1 86 ? 4.828 4.045 -25.514 1.00 96.00 86 CYS A O 1
ATOM 664 N N . ASP A 1 87 ? 4.790 6.294 -25.832 1.00 95.19 87 ASP A N 1
ATOM 665 C CA . ASP A 1 87 ? 4.145 6.304 -27.144 1.00 95.19 87 ASP A CA 1
ATOM 666 C C . ASP A 1 87 ? 5.166 6.095 -28.272 1.00 95.19 87 ASP A C 1
ATOM 668 O O . ASP A 1 87 ? 6.331 6.484 -28.167 1.00 95.19 87 ASP A O 1
ATOM 672 N N . GLU A 1 88 ? 4.719 5.464 -29.358 1.00 94.44 88 GLU A N 1
ATOM 673 C CA . GLU A 1 88 ? 5.544 5.222 -30.546 1.00 94.44 88 GLU A CA 1
ATOM 674 C C . GLU A 1 88 ? 5.909 6.548 -31.232 1.00 94.44 88 GLU A C 1
ATOM 676 O O . GLU A 1 88 ? 5.040 7.383 -31.496 1.00 94.44 88 GLU A O 1
ATOM 681 N N . GLY A 1 89 ? 7.190 6.729 -31.553 1.00 95.56 89 GLY A N 1
ATOM 682 C CA . GLY A 1 89 ? 7.734 7.955 -32.144 1.00 95.56 89 GLY A CA 1
ATOM 683 C C . GLY A 1 89 ? 8.309 8.944 -31.125 1.00 95.56 89 GLY A C 1
ATOM 684 O O . GLY A 1 89 ? 9.010 9.876 -31.524 1.00 95.56 89 GLY A O 1
ATOM 685 N N . GLU A 1 90 ? 8.064 8.732 -29.829 1.00 95.88 90 GLU A N 1
ATOM 686 C CA . GLU A 1 90 ? 8.607 9.545 -28.734 1.00 95.88 90 GLU A CA 1
ATOM 687 C C . GLU A 1 90 ? 9.833 8.898 -28.073 1.00 95.88 90 GLU A C 1
ATOM 689 O O . GLU A 1 90 ? 10.220 9.266 -26.961 1.00 95.88 90 GLU A O 1
ATOM 694 N N . GLU A 1 91 ? 10.467 7.928 -28.732 1.00 96.44 91 GLU A N 1
ATOM 695 C CA . GLU A 1 91 ? 11.659 7.263 -28.222 1.00 96.44 91 GLU A CA 1
ATOM 696 C C . GLU A 1 91 ? 12.839 8.238 -28.072 1.00 96.44 91 GLU A C 1
ATOM 698 O O . GLU A 1 91 ? 13.094 9.123 -28.894 1.00 96.44 91 GLU A O 1
ATOM 703 N N . LEU A 1 92 ? 13.600 8.050 -26.995 1.00 95.44 92 LEU A N 1
ATOM 704 C CA . LEU A 1 92 ? 14.794 8.819 -26.676 1.00 95.44 92 LEU A CA 1
ATOM 705 C C . LEU A 1 92 ? 15.993 7.891 -26.467 1.00 95.44 92 LEU A C 1
ATOM 707 O O . LEU A 1 92 ? 16.058 7.135 -25.494 1.00 95.44 92 LEU A O 1
ATOM 711 N N . ASP A 1 93 ? 16.971 8.001 -27.363 1.00 94.19 93 ASP A N 1
ATOM 712 C CA . ASP A 1 93 ? 18.227 7.256 -27.291 1.00 94.19 93 ASP A CA 1
ATOM 713 C C . ASP A 1 93 ? 19.137 7.745 -26.157 1.00 94.19 93 ASP A C 1
ATOM 715 O O . ASP A 1 93 ? 19.162 8.924 -25.805 1.00 94.19 93 ASP A O 1
ATOM 719 N N . GLY A 1 94 ? 19.959 6.838 -25.622 1.00 91.38 94 GLY A N 1
ATOM 720 C CA . GLY A 1 94 ? 20.985 7.160 -24.622 1.00 91.38 94 GLY A CA 1
ATOM 721 C C . GLY A 1 94 ? 20.485 7.220 -23.176 1.00 91.38 94 GLY A C 1
ATOM 722 O O . GLY A 1 94 ? 21.284 7.469 -22.274 1.00 91.38 94 GLY A O 1
ATOM 723 N N . MET A 1 95 ? 19.198 6.956 -22.948 1.00 93.19 95 MET A N 1
ATOM 724 C CA . MET A 1 95 ? 18.642 6.700 -21.620 1.00 93.19 95 MET A CA 1
ATOM 725 C C . MET A 1 95 ? 19.059 5.311 -21.133 1.00 93.19 95 MET A C 1
ATOM 727 O O . MET A 1 95 ? 18.852 4.319 -21.831 1.00 93.19 95 MET A O 1
ATOM 731 N N . LEU A 1 96 ? 19.641 5.226 -19.937 1.00 90.50 96 LEU A N 1
ATOM 732 C CA . LEU A 1 96 ? 20.122 3.967 -19.357 1.00 90.50 96 LEU A CA 1
ATOM 733 C C . LEU A 1 96 ? 19.820 3.910 -17.858 1.00 90.50 96 LEU A C 1
ATOM 735 O O . LEU A 1 96 ? 19.580 4.933 -17.226 1.00 90.50 96 LEU A O 1
ATOM 739 N N . ALA A 1 97 ? 19.881 2.714 -17.280 1.00 93.75 97 ALA A N 1
ATOM 740 C CA . ALA A 1 97 ? 19.944 2.513 -15.837 1.00 93.75 97 ALA A CA 1
ATOM 741 C C . ALA A 1 97 ? 20.770 1.265 -15.529 1.00 93.75 97 ALA A C 1
ATOM 743 O O . ALA A 1 97 ? 20.828 0.325 -16.328 1.00 93.75 97 ALA A O 1
ATOM 744 N N . THR A 1 98 ? 21.374 1.235 -14.347 1.00 94.06 98 THR A N 1
ATOM 745 C CA . THR A 1 98 ? 22.047 0.045 -13.840 1.00 94.06 98 THR A CA 1
ATOM 746 C C . THR A 1 98 ? 21.006 -0.946 -13.326 1.00 94.06 98 THR A C 1
ATOM 748 O O . THR A 1 98 ? 20.186 -0.641 -12.452 1.00 94.06 98 THR A O 1
ATOM 751 N N . ILE A 1 99 ? 21.042 -2.164 -13.869 1.00 94.19 99 ILE A N 1
ATOM 752 C CA . ILE A 1 99 ? 20.225 -3.285 -13.407 1.00 94.19 99 ILE A CA 1
ATOM 753 C C . ILE A 1 99 ? 21.108 -4.222 -12.595 1.00 94.19 99 ILE A C 1
ATOM 755 O O . ILE A 1 99 ? 22.024 -4.850 -13.125 1.00 94.19 99 ILE A O 1
ATOM 759 N N . SER A 1 100 ? 20.814 -4.331 -11.306 1.00 94.38 100 SER A N 1
ATOM 760 C CA . SER A 1 100 ? 21.341 -5.377 -10.440 1.00 94.38 100 SER A CA 1
ATOM 761 C C . SER A 1 100 ? 20.244 -6.401 -10.176 1.00 94.38 100 SER A C 1
ATOM 763 O O . SER A 1 100 ? 19.064 -6.065 -10.067 1.00 94.38 100 SER A O 1
ATOM 765 N N . ARG A 1 101 ? 20.641 -7.669 -10.096 1.00 94.69 101 ARG A N 1
ATOM 766 C CA . ARG A 1 101 ? 19.733 -8.783 -9.854 1.00 94.69 101 ARG A CA 1
ATOM 767 C C . ARG A 1 101 ? 20.153 -9.514 -8.589 1.00 94.69 101 ARG A C 1
ATOM 769 O O . ARG A 1 101 ? 21.335 -9.803 -8.409 1.00 94.69 101 ARG A O 1
ATOM 776 N N . ARG A 1 102 ? 19.179 -9.841 -7.745 1.00 95.44 102 ARG A N 1
ATOM 777 C CA . ARG A 1 102 ? 19.358 -10.697 -6.571 1.00 95.44 102 ARG A CA 1
ATOM 778 C C . ARG A 1 102 ? 18.117 -11.547 -6.349 1.00 95.44 102 ARG A C 1
ATOM 780 O O . ARG A 1 102 ? 17.030 -11.165 -6.767 1.00 95.44 102 ARG A O 1
ATOM 787 N N . GLU A 1 103 ? 18.307 -12.668 -5.673 1.00 96.69 103 GLU A N 1
ATOM 788 C CA . GLU A 1 103 ? 17.227 -13.502 -5.155 1.00 96.69 103 GLU A CA 1
ATOM 789 C C . GLU A 1 103 ? 17.057 -13.219 -3.660 1.00 96.69 103 GLU A C 1
ATOM 791 O O . GLU A 1 103 ? 18.039 -13.004 -2.943 1.00 96.69 103 GLU A O 1
ATOM 796 N N . THR A 1 104 ? 15.812 -13.161 -3.198 1.00 97.12 104 THR A N 1
ATOM 797 C CA . THR A 1 104 ? 15.466 -12.962 -1.790 1.00 97.12 104 THR A CA 1
ATOM 798 C C . THR A 1 104 ? 14.062 -13.505 -1.522 1.00 97.12 104 THR A C 1
ATOM 800 O O . THR A 1 104 ? 13.350 -13.892 -2.446 1.00 97.12 104 THR A O 1
ATOM 803 N N . THR A 1 105 ? 13.667 -13.556 -0.256 1.00 97.00 105 THR A N 1
ATOM 804 C CA . THR A 1 105 ? 12.309 -13.932 0.153 1.00 97.00 105 THR A CA 1
ATOM 805 C C . THR A 1 105 ? 11.352 -12.758 -0.017 1.00 97.00 105 THR A C 1
ATOM 807 O O . THR A 1 105 ? 11.764 -11.612 0.172 1.00 97.00 105 THR A O 1
ATOM 810 N N . LEU A 1 106 ? 10.069 -13.042 -0.260 1.00 95.62 106 LEU A N 1
ATOM 811 C CA . LEU A 1 106 ? 9.031 -12.011 -0.313 1.00 95.62 106 LEU A CA 1
ATOM 812 C C . LEU A 1 106 ? 8.998 -11.170 0.978 1.00 95.62 106 LEU A C 1
ATOM 814 O O . LEU A 1 106 ? 9.041 -9.952 0.906 1.00 95.62 106 LEU A O 1
ATOM 818 N N . GLU A 1 107 ? 9.036 -11.807 2.148 1.00 95.81 107 GLU A N 1
ATOM 819 C CA . GLU A 1 107 ? 9.064 -11.122 3.451 1.00 95.81 107 GLU A CA 1
ATOM 820 C C . GLU A 1 107 ? 10.195 -10.083 3.547 1.00 95.81 107 GLU A C 1
ATOM 822 O O . GLU A 1 107 ? 9.947 -8.905 3.791 1.00 95.81 107 GLU A O 1
ATOM 827 N N . ALA A 1 108 ? 11.438 -10.492 3.271 1.00 97.31 108 ALA A N 1
ATOM 828 C CA . ALA A 1 108 ? 12.592 -9.596 3.344 1.00 97.31 108 ALA A CA 1
ATOM 829 C C . ALA A 1 108 ? 12.498 -8.389 2.393 1.00 97.31 108 ALA A C 1
ATOM 831 O O . ALA A 1 108 ? 12.912 -7.293 2.771 1.00 97.31 108 ALA A O 1
ATOM 832 N N . ILE A 1 109 ? 11.969 -8.564 1.172 1.00 97.44 109 ILE A N 1
ATOM 833 C CA . ILE A 1 109 ? 11.825 -7.434 0.241 1.00 97.44 109 ILE A CA 1
ATOM 834 C C . ILE A 1 109 ? 10.666 -6.513 0.630 1.00 97.44 109 ILE A C 1
ATOM 836 O O . ILE A 1 109 ? 10.793 -5.299 0.489 1.00 97.44 109 ILE A O 1
ATOM 840 N N . LEU A 1 110 ? 9.569 -7.055 1.171 1.00 96.94 110 LEU A N 1
ATOM 841 C CA . LEU A 1 110 ? 8.480 -6.238 1.710 1.00 96.94 110 LEU A CA 1
ATOM 842 C C . LEU A 1 110 ? 8.962 -5.406 2.904 1.00 96.94 110 LEU A C 1
ATOM 844 O O . LEU A 1 110 ? 8.614 -4.234 2.997 1.00 96.94 110 LEU A O 1
ATOM 848 N N . HIS A 1 111 ? 9.821 -5.965 3.762 1.00 96.00 111 HIS A N 1
ATOM 849 C CA . HIS A 1 111 ? 10.427 -5.242 4.885 1.00 96.00 111 HIS A CA 1
ATOM 850 C C . HIS A 1 111 ? 11.255 -4.038 4.434 1.00 96.00 111 HIS A C 1
ATOM 852 O O . HIS A 1 111 ? 11.053 -2.926 4.921 1.00 96.00 111 HIS A O 1
ATOM 858 N N . GLU A 1 112 ? 12.115 -4.231 3.431 1.00 95.62 112 GLU A N 1
ATOM 859 C CA . GLU A 1 112 ? 12.905 -3.154 2.821 1.00 95.62 112 GLU A CA 1
ATOM 860 C C . GLU A 1 112 ? 12.015 -2.037 2.262 1.00 95.62 112 GLU A C 1
ATOM 862 O O . GLU A 1 112 ? 12.264 -0.859 2.510 1.00 95.62 112 GLU A O 1
ATOM 867 N N . ILE A 1 113 ? 10.948 -2.409 1.557 1.00 95.19 113 ILE A N 1
ATOM 868 C CA . ILE A 1 113 ? 10.018 -1.474 0.919 1.00 95.19 113 ILE A CA 1
ATOM 869 C C . ILE A 1 113 ? 9.190 -0.697 1.946 1.00 95.19 113 ILE A C 1
ATOM 871 O O . ILE A 1 113 ? 9.008 0.516 1.813 1.00 95.19 113 ILE A O 1
ATOM 875 N N . VAL A 1 114 ? 8.672 -1.371 2.972 1.00 92.69 114 VAL A N 1
ATOM 876 C CA . VAL A 1 114 ? 7.894 -0.727 4.036 1.00 92.69 114 VAL A CA 1
ATOM 877 C C . VAL A 1 114 ? 8.778 0.250 4.808 1.00 92.69 114 VAL A C 1
ATOM 879 O O . VAL A 1 114 ? 8.371 1.394 5.017 1.00 92.69 114 VAL A O 1
ATOM 882 N N . ALA A 1 115 ? 9.998 -0.161 5.167 1.00 90.81 115 ALA A N 1
ATOM 883 C CA . ALA A 1 115 ? 10.954 0.695 5.862 1.00 90.81 115 ALA A CA 1
ATOM 884 C C . ALA A 1 115 ? 11.346 1.924 5.022 1.00 90.81 115 ALA A C 1
ATOM 886 O O . ALA A 1 115 ? 11.344 3.044 5.539 1.00 90.81 115 ALA A O 1
ATOM 887 N N . ASP A 1 116 ? 11.629 1.739 3.727 1.00 91.06 116 ASP A N 1
ATOM 888 C CA . ASP A 1 116 ? 11.929 2.835 2.797 1.00 91.06 116 ASP A CA 1
ATOM 889 C C . ASP A 1 116 ? 10.745 3.808 2.678 1.00 91.06 116 ASP A C 1
ATOM 891 O O . ASP A 1 116 ? 10.913 5.022 2.810 1.00 91.06 116 ASP A O 1
ATOM 895 N N . THR A 1 117 ? 9.522 3.288 2.531 1.00 89.00 117 THR A N 1
ATOM 896 C CA . THR A 1 117 ? 8.315 4.122 2.410 1.00 89.00 117 THR A CA 1
ATOM 897 C C . THR A 1 117 ? 8.056 4.928 3.682 1.00 89.00 117 THR A C 1
ATOM 899 O O . THR A 1 117 ? 7.805 6.132 3.602 1.00 89.00 117 THR A O 1
ATOM 902 N N . ALA A 1 118 ? 8.152 4.295 4.855 1.00 84.44 118 ALA A N 1
ATOM 903 C CA . ALA A 1 118 ? 7.981 4.966 6.141 1.00 84.44 118 ALA A CA 1
ATOM 904 C C . ALA A 1 118 ? 9.029 6.076 6.346 1.00 84.44 118 ALA A C 1
ATOM 906 O O . ALA A 1 118 ? 8.700 7.159 6.831 1.00 84.44 118 ALA A O 1
ATOM 907 N N . ALA A 1 119 ? 10.276 5.842 5.922 1.00 84.12 119 ALA A N 1
ATOM 908 C CA . ALA A 1 119 ? 11.353 6.824 6.016 1.00 84.12 119 ALA A CA 1
ATOM 909 C C . ALA A 1 119 ? 11.187 8.006 5.044 1.00 84.12 119 ALA A C 1
ATOM 911 O O . ALA A 1 119 ? 11.515 9.139 5.402 1.00 84.12 119 ALA A O 1
ATOM 912 N N . ARG A 1 120 ? 10.681 7.765 3.826 1.00 79.38 120 ARG A N 1
ATOM 913 C CA . ARG A 1 120 ? 10.467 8.813 2.811 1.00 79.38 120 ARG A CA 1
ATOM 914 C C . ARG A 1 120 ? 9.247 9.682 3.092 1.00 79.38 120 ARG A C 1
ATOM 916 O O . ARG A 1 120 ? 9.266 10.875 2.794 1.00 79.38 120 ARG A O 1
ATOM 923 N N . PHE A 1 121 ? 8.203 9.104 3.679 1.00 72.00 121 PHE A N 1
ATOM 924 C CA . PHE A 1 121 ? 6.904 9.756 3.830 1.00 72.00 121 PHE A CA 1
ATOM 925 C C . PHE A 1 121 ? 6.394 9.817 5.279 1.00 72.00 121 PHE A C 1
ATOM 927 O O . PHE A 1 121 ? 5.212 9.553 5.516 1.00 72.00 121 PHE A O 1
ATOM 934 N N . PRO A 1 122 ? 7.214 10.243 6.260 1.00 64.06 122 PRO A N 1
ATOM 935 C CA . PRO A 1 122 ? 6.825 10.223 7.668 1.00 64.06 122 PRO A CA 1
ATOM 936 C C . PRO A 1 122 ? 5.674 11.185 7.993 1.00 64.06 122 PRO A C 1
ATOM 938 O O . PRO A 1 122 ? 5.107 11.082 9.064 1.00 64.06 122 PRO A O 1
ATOM 941 N N . ALA A 1 123 ? 5.314 12.118 7.105 1.00 57.91 123 ALA A N 1
ATOM 942 C CA . ALA A 1 123 ? 4.207 13.062 7.304 1.00 57.91 123 ALA A CA 1
ATOM 943 C C . ALA A 1 123 ? 3.1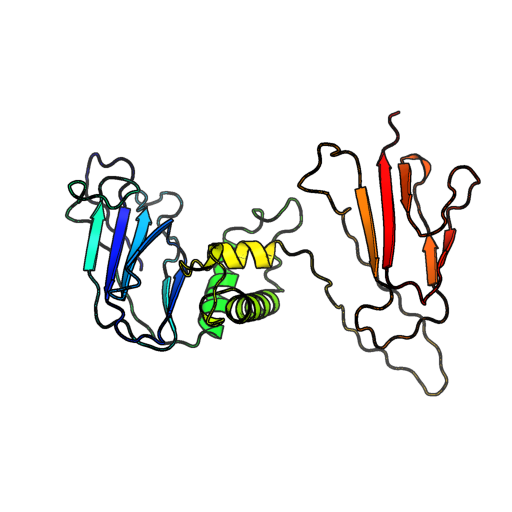01 12.961 6.233 1.00 57.91 123 ALA A C 1
ATOM 945 O O . ALA A 1 123 ? 2.116 13.689 6.298 1.00 57.91 123 ALA A O 1
ATOM 946 N N . MET A 1 124 ? 3.251 12.093 5.220 1.00 57.69 124 MET A N 1
ATOM 947 C CA . MET A 1 124 ? 2.313 12.034 4.083 1.00 57.69 124 MET A CA 1
ATOM 948 C C . MET A 1 124 ? 0.967 11.399 4.455 1.00 57.69 124 MET A C 1
ATOM 950 O O . MET A 1 124 ? -0.033 11.665 3.795 1.00 57.69 124 MET A O 1
ATOM 954 N N . TYR A 1 125 ? 0.936 10.592 5.518 1.00 57.59 125 TYR A N 1
ATOM 955 C CA . TYR A 1 125 ? -0.235 9.815 5.932 1.00 57.59 125 TYR A CA 1
ATOM 956 C C . TYR A 1 125 ? -0.990 10.406 7.144 1.00 57.59 125 TYR A C 1
ATOM 958 O O . TYR A 1 125 ? -1.799 9.713 7.751 1.00 57.59 125 TYR A O 1
ATOM 966 N N . GLY A 1 126 ? -0.814 11.706 7.436 1.00 44.66 126 GLY A N 1
ATOM 967 C CA . GLY A 1 126 ? -1.674 12.481 8.349 1.00 44.66 126 GLY A CA 1
ATOM 968 C C . GLY A 1 126 ? -0.913 13.417 9.295 1.00 44.66 126 GLY A C 1
ATOM 969 O O . GLY A 1 126 ? 0.144 13.055 9.808 1.00 44.66 126 GLY A O 1
ATOM 970 N N . ASP A 1 127 ? -1.467 14.614 9.536 1.00 48.56 127 ASP A N 1
ATOM 971 C CA . ASP A 1 127 ? -0.980 15.556 10.556 1.00 48.56 127 ASP A CA 1
ATOM 972 C C . ASP A 1 127 ? -0.945 14.851 11.930 1.00 48.56 127 ASP A C 1
ATOM 974 O O . ASP A 1 127 ? -1.941 14.281 12.378 1.00 48.56 127 ASP A O 1
ATOM 978 N N . ASP A 1 128 ? 0.232 14.870 12.559 1.00 48.31 128 ASP A N 1
ATOM 979 C CA . ASP A 1 128 ? 0.607 14.288 13.860 1.00 48.31 128 ASP A CA 1
ATOM 980 C C . ASP A 1 128 ? 0.702 12.745 13.993 1.00 48.31 128 ASP A C 1
ATOM 982 O O . ASP A 1 128 ? 1.173 12.275 15.029 1.00 48.31 128 ASP A O 1
ATOM 986 N N . ASN A 1 129 ? 0.398 11.951 12.953 1.00 49.91 129 ASN A N 1
ATOM 987 C CA . ASN A 1 129 ? 0.492 10.475 12.970 1.00 49.91 129 ASN A CA 1
ATOM 988 C C . ASN A 1 129 ? 1.292 9.917 11.783 1.00 49.91 129 ASN A C 1
ATOM 990 O O . ASN A 1 129 ? 0.777 9.177 10.945 1.00 49.91 129 ASN A O 1
ATOM 994 N N . GLY A 1 130 ? 2.577 10.257 11.712 1.00 57.22 130 GLY A N 1
ATOM 995 C CA . GLY A 1 130 ? 3.487 9.539 10.828 1.00 57.22 130 GLY A CA 1
ATOM 996 C C . GLY A 1 130 ? 3.452 8.030 11.057 1.00 57.22 130 GLY A C 1
ATOM 997 O O . GLY A 1 130 ? 3.180 7.572 12.166 1.00 57.22 130 GLY A O 1
ATOM 998 N N . VAL A 1 131 ? 3.751 7.254 10.015 1.00 68.25 131 VAL A N 1
ATOM 999 C CA . VAL A 1 131 ? 3.945 5.803 10.140 1.00 68.25 131 VAL A CA 1
ATOM 1000 C C . VAL A 1 131 ? 5.034 5.569 11.182 1.00 68.25 131 VAL A C 1
ATOM 1002 O O . VAL A 1 131 ? 6.172 5.984 10.963 1.00 68.25 131 VAL A O 1
ATOM 1005 N N . ASP A 1 132 ? 4.697 4.940 12.313 1.00 71.94 132 ASP A N 1
ATOM 1006 C CA . ASP A 1 132 ? 5.680 4.627 13.352 1.00 71.94 132 ASP A CA 1
ATOM 1007 C C . ASP A 1 132 ? 6.685 3.603 12.794 1.00 71.94 132 ASP A C 1
ATOM 1009 O O . ASP A 1 132 ? 6.304 2.452 12.543 1.00 71.94 132 ASP A O 1
ATOM 1013 N N . PRO A 1 133 ? 7.971 3.966 12.613 1.00 72.88 133 PRO A N 1
ATOM 1014 C CA . PRO A 1 133 ? 8.977 3.027 12.125 1.00 72.88 133 PRO A CA 1
ATOM 1015 C C . PRO A 1 133 ? 9.162 1.826 13.068 1.00 72.88 133 PRO A C 1
ATOM 1017 O O . PRO A 1 133 ? 9.594 0.758 12.632 1.00 72.88 133 PRO A O 1
ATOM 1020 N N . GLY A 1 134 ? 8.802 1.968 14.350 1.00 75.69 134 GLY A N 1
ATOM 1021 C CA . GLY A 1 134 ? 8.773 0.885 15.333 1.00 75.69 134 GLY A CA 1
ATOM 1022 C C . GLY A 1 134 ? 7.708 -0.183 15.065 1.00 75.69 134 GLY A C 1
ATOM 1023 O O . GLY A 1 134 ? 7.777 -1.258 15.654 1.00 75.69 134 GLY A O 1
ATOM 1024 N N . LEU A 1 135 ? 6.762 0.076 14.157 1.00 79.12 135 LEU A N 1
ATOM 1025 C CA . LEU A 1 135 ? 5.713 -0.855 13.732 1.00 79.12 135 LEU A CA 1
ATOM 1026 C C . LEU A 1 135 ? 5.973 -1.445 12.336 1.00 79.12 135 LEU A C 1
ATOM 1028 O O . LEU A 1 135 ? 5.044 -1.920 11.689 1.00 79.12 135 LEU A O 1
ATOM 1032 N N . THR A 1 136 ? 7.215 -1.417 11.839 1.00 85.50 136 THR A N 1
ATOM 1033 C CA . THR A 1 136 ? 7.550 -1.939 10.497 1.00 85.50 136 THR A CA 1
ATOM 1034 C C . THR A 1 136 ? 7.084 -3.386 10.305 1.00 85.50 136 THR A C 1
ATOM 1036 O O . THR A 1 136 ? 6.411 -3.662 9.317 1.00 85.50 136 THR A O 1
ATOM 1039 N N . ASP A 1 137 ? 7.355 -4.281 11.261 1.00 88.00 137 ASP A N 1
ATOM 1040 C CA . ASP A 1 137 ? 6.970 -5.702 11.169 1.00 88.00 137 ASP A CA 1
ATOM 1041 C C . ASP A 1 137 ? 5.452 -5.874 11.000 1.00 88.00 137 ASP A C 1
ATOM 1043 O O . ASP A 1 137 ? 4.997 -6.599 10.122 1.00 88.00 137 ASP A O 1
ATOM 1047 N N . LEU A 1 138 ? 4.661 -5.115 11.767 1.00 85.94 138 LEU A N 1
ATOM 1048 C CA . LEU A 1 138 ? 3.201 -5.114 11.652 1.00 85.94 138 LEU A CA 1
ATOM 1049 C C . LEU A 1 138 ? 2.749 -4.704 10.245 1.00 85.94 138 LEU A C 1
ATOM 1051 O O . LEU A 1 138 ? 1.862 -5.326 9.670 1.00 85.94 138 LEU A O 1
ATOM 1055 N N . HIS A 1 139 ? 3.335 -3.647 9.684 1.00 87.75 139 HIS A N 1
ATOM 1056 C CA . HIS A 1 139 ? 2.968 -3.191 8.345 1.00 87.75 139 HIS A CA 1
ATOM 1057 C C . HIS A 1 139 ? 3.376 -4.185 7.251 1.00 87.75 139 HIS A C 1
ATOM 1059 O O . HIS A 1 139 ? 2.669 -4.297 6.251 1.00 87.75 139 HIS A O 1
ATOM 1065 N N . VAL A 1 140 ? 4.483 -4.909 7.434 1.00 92.69 140 VAL A N 1
ATOM 1066 C CA . VAL A 1 140 ? 4.910 -5.977 6.519 1.00 92.69 140 VAL A CA 1
ATOM 1067 C C . VAL A 1 140 ? 3.909 -7.126 6.531 1.00 92.69 140 VAL A C 1
ATOM 1069 O O . VAL A 1 140 ? 3.465 -7.535 5.458 1.00 92.69 140 VAL A O 1
ATOM 1072 N N . ASP A 1 141 ? 3.493 -7.581 7.715 1.00 90.62 141 ASP A N 1
ATOM 1073 C CA . ASP A 1 141 ? 2.474 -8.627 7.857 1.00 90.62 141 ASP A CA 1
ATOM 1074 C C . ASP A 1 141 ? 1.157 -8.204 7.190 1.00 90.62 141 ASP A C 1
ATOM 1076 O O . ASP A 1 141 ? 0.592 -8.932 6.374 1.00 90.62 141 ASP A O 1
ATOM 1080 N N . LEU A 1 142 ? 0.706 -6.973 7.453 1.00 88.75 142 LEU A N 1
ATOM 1081 C CA . LEU A 1 142 ? -0.518 -6.426 6.861 1.00 88.75 142 LEU A CA 1
ATOM 1082 C C . LEU A 1 142 ? -0.440 -6.296 5.336 1.00 88.75 142 LEU A C 1
ATOM 1084 O O . LEU A 1 142 ? -1.441 -6.500 4.645 1.00 88.75 142 LEU A O 1
ATOM 1088 N N . LEU A 1 143 ? 0.725 -5.931 4.804 1.00 93.38 143 LEU A N 1
ATOM 1089 C CA . LEU A 1 143 ? 0.948 -5.875 3.365 1.00 93.38 143 LEU A CA 1
ATOM 1090 C C . LEU A 1 143 ? 0.921 -7.278 2.748 1.00 93.38 143 LEU A C 1
ATOM 1092 O O . LEU A 1 143 ? 0.327 -7.450 1.684 1.00 93.38 143 LEU A O 1
ATOM 1096 N N . GLY A 1 144 ? 1.499 -8.273 3.425 1.00 94.06 144 GLY A N 1
ATOM 1097 C CA . GLY A 1 144 ? 1.401 -9.685 3.049 1.00 94.06 144 GLY A CA 1
ATOM 1098 C C . GLY A 1 144 ? -0.052 -10.158 2.973 1.00 94.06 144 GLY A C 1
ATOM 1099 O O . GLY A 1 144 ? -0.497 -10.611 1.918 1.00 94.06 144 GLY A O 1
ATOM 1100 N N . ASP A 1 145 ? -0.827 -9.937 4.037 1.00 91.25 145 ASP A N 1
ATOM 1101 C CA . ASP A 1 145 ? -2.259 -10.261 4.086 1.00 91.25 145 ASP A CA 1
ATOM 1102 C C . ASP A 1 145 ? -3.044 -9.564 2.964 1.00 91.25 145 ASP A C 1
ATOM 1104 O O . ASP A 1 145 ? -3.927 -10.150 2.332 1.00 91.25 145 ASP A O 1
ATOM 1108 N N . ALA A 1 146 ? -2.738 -8.292 2.690 1.00 91.50 146 ALA A N 1
ATOM 1109 C CA . ALA A 1 146 ? -3.382 -7.545 1.618 1.00 91.50 146 ALA A CA 1
ATOM 1110 C C . ALA A 1 146 ? -3.033 -8.115 0.234 1.00 91.50 146 ALA A C 1
ATOM 1112 O O . ALA A 1 146 ? -3.914 -8.194 -0.627 1.00 91.50 146 ALA A O 1
ATOM 1113 N N . LEU A 1 147 ? -1.785 -8.538 0.011 1.00 94.56 147 LEU A N 1
ATOM 1114 C CA . LEU A 1 147 ? -1.349 -9.177 -1.234 1.00 94.56 147 LEU A CA 1
ATOM 1115 C C . LEU A 1 147 ? -2.076 -10.500 -1.481 1.00 94.56 147 LEU A C 1
ATOM 1117 O O . LEU A 1 147 ? -2.514 -10.740 -2.608 1.00 94.56 147 LEU A O 1
ATOM 1121 N N . GLU A 1 148 ? -2.245 -11.318 -0.442 1.00 93.31 148 GLU A N 1
ATOM 1122 C CA . GLU A 1 148 ? -2.967 -12.593 -0.520 1.00 93.31 148 GLU A CA 1
ATOM 1123 C C . GLU A 1 148 ? -4.482 -12.416 -0.653 1.00 93.31 148 GLU A C 1
ATOM 1125 O O . GLU A 1 148 ? -5.143 -13.204 -1.327 1.00 93.31 148 GLU A O 1
ATOM 1130 N N . ARG A 1 149 ? -5.057 -11.381 -0.033 1.00 91.12 149 ARG A N 1
ATOM 1131 C CA . ARG A 1 149 ? -6.508 -11.153 -0.058 1.00 91.12 149 ARG A CA 1
ATOM 1132 C C . ARG A 1 149 ? -6.977 -10.414 -1.306 1.00 91.12 149 ARG A C 1
ATOM 1134 O O . ARG A 1 149 ? -8.006 -10.766 -1.874 1.00 91.12 149 ARG A O 1
ATOM 1141 N N . ASP A 1 150 ? -6.272 -9.349 -1.675 1.00 91.06 150 ASP A N 1
ATOM 1142 C CA . ASP A 1 150 ? -6.732 -8.360 -2.654 1.00 91.06 150 ASP A CA 1
ATOM 1143 C C . ASP A 1 150 ? -5.749 -8.137 -3.815 1.00 91.06 150 ASP A C 1
ATOM 1145 O O . ASP A 1 150 ? -6.166 -7.663 -4.875 1.00 91.06 150 ASP A O 1
ATOM 1149 N N . GLY A 1 151 ? -4.461 -8.433 -3.618 1.00 92.38 151 GLY A N 1
ATOM 1150 C CA . GLY A 1 151 ? -3.399 -8.222 -4.602 1.00 92.38 151 GLY A CA 1
ATOM 1151 C C . GLY A 1 151 ? -3.236 -9.373 -5.596 1.00 92.38 151 GLY A C 1
ATOM 1152 O O . GLY A 1 151 ? -4.069 -10.277 -5.688 1.00 92.38 151 GLY A O 1
ATOM 1153 N N . LEU A 1 152 ? -2.134 -9.347 -6.349 1.00 92.50 152 LEU A N 1
ATOM 1154 C CA . LEU A 1 152 ? -1.841 -10.338 -7.395 1.00 92.50 152 LEU A CA 1
ATOM 1155 C C . LEU A 1 152 ? -1.643 -11.768 -6.865 1.00 92.50 152 LEU A C 1
ATOM 1157 O O . LEU A 1 152 ? -1.791 -12.716 -7.632 1.00 92.50 152 LEU A O 1
ATOM 1161 N N . LEU A 1 153 ? -1.362 -11.947 -5.568 1.00 93.00 153 LEU A N 1
ATOM 1162 C CA . LEU A 1 153 ? -1.220 -13.277 -4.959 1.00 93.00 153 LEU A CA 1
ATOM 1163 C C . LEU A 1 153 ? -2.566 -13.932 -4.613 1.00 93.00 153 LEU A C 1
ATOM 1165 O O . LEU A 1 153 ? -2.605 -15.126 -4.332 1.00 93.00 153 LEU A O 1
ATOM 1169 N N . SER A 1 154 ? -3.675 -13.191 -4.688 1.00 92.00 154 SER A N 1
ATOM 1170 C CA . SER A 1 154 ? -5.019 -13.715 -4.404 1.00 92.00 154 SER A CA 1
ATOM 1171 C C . SER A 1 154 ? -5.586 -14.641 -5.488 1.00 92.00 154 SER A C 1
ATOM 1173 O O . SER A 1 154 ? -6.596 -15.310 -5.274 1.00 92.00 154 SER A O 1
ATOM 1175 N N . GLY A 1 155 ? -4.996 -14.642 -6.689 1.00 85.94 155 GLY A N 1
ATOM 1176 C CA . GLY A 1 155 ? -5.563 -15.288 -7.880 1.00 85.94 155 GLY A CA 1
ATOM 1177 C C . GLY A 1 155 ? -6.780 -14.562 -8.480 1.00 85.94 155 GLY A C 1
ATOM 1178 O O . GLY A 1 155 ? -7.230 -14.922 -9.567 1.00 85.94 155 GLY A O 1
ATOM 1179 N N . SER A 1 156 ? -7.301 -13.528 -7.814 1.00 87.31 156 SER A N 1
ATOM 1180 C CA . SER A 1 156 ? -8.380 -12.664 -8.302 1.00 87.31 156 SER A CA 1
ATOM 1181 C C . SER A 1 156 ? -8.198 -11.243 -7.766 1.00 87.31 156 SER A C 1
ATOM 1183 O O . SER A 1 156 ? -8.977 -10.778 -6.928 1.00 87.31 156 SER A O 1
ATOM 1185 N N . SER A 1 157 ? -7.136 -10.575 -8.219 1.00 88.50 157 SER A N 1
ATOM 1186 C CA . SER A 1 157 ? -6.799 -9.232 -7.757 1.00 88.50 157 SER A CA 1
ATOM 1187 C C . SER A 1 157 ? -7.944 -8.248 -7.987 1.00 88.50 157 SER A C 1
ATOM 1189 O O . SER A 1 157 ? -8.729 -8.347 -8.936 1.00 88.50 157 SER A O 1
ATOM 1191 N N . LYS A 1 158 ? -8.064 -7.274 -7.085 1.00 85.81 158 LYS A N 1
ATOM 1192 C CA . LYS A 1 158 ? -8.949 -6.131 -7.313 1.00 85.81 158 LYS A CA 1
ATOM 1193 C C . LYS A 1 158 ? -8.316 -5.233 -8.369 1.00 85.81 158 LYS A C 1
ATOM 1195 O O . LYS A 1 158 ? -7.143 -4.913 -8.244 1.00 85.81 158 LYS A O 1
ATOM 1200 N N . MET A 1 159 ? -9.134 -4.701 -9.282 1.00 83.31 159 MET A N 1
ATOM 1201 C CA . MET A 1 159 ? -8.711 -3.856 -10.416 1.00 83.31 159 MET A CA 1
ATOM 1202 C C . MET A 1 159 ? -7.652 -2.791 -10.080 1.00 83.31 159 MET A C 1
ATOM 1204 O O . MET A 1 159 ? -6.770 -2.511 -10.883 1.00 83.31 159 MET A O 1
ATOM 1208 N N . ARG A 1 160 ? -7.722 -2.193 -8.883 1.00 84.31 160 ARG A N 1
ATOM 1209 C CA . ARG A 1 160 ? -6.754 -1.187 -8.415 1.00 84.31 160 ARG A CA 1
ATOM 1210 C C . ARG A 1 160 ? -5.322 -1.732 -8.268 1.00 84.31 160 ARG A C 1
ATOM 1212 O O . ARG A 1 160 ? -4.385 -0.957 -8.398 1.00 84.31 160 ARG A O 1
ATOM 1219 N N . TYR A 1 161 ? -5.155 -3.024 -8.001 1.00 89.38 161 TYR A N 1
ATOM 1220 C CA . TYR A 1 161 ? -3.874 -3.685 -7.728 1.00 89.38 161 TYR A CA 1
ATOM 1221 C C . TYR A 1 161 ? -3.404 -4.599 -8.869 1.00 89.38 161 TYR A C 1
ATOM 1223 O O . TYR A 1 161 ? -2.345 -5.212 -8.754 1.00 89.38 161 TYR A O 1
ATOM 1231 N N . ASP A 1 162 ? -4.144 -4.670 -9.982 1.00 86.62 162 ASP A N 1
ATOM 1232 C CA . ASP A 1 162 ? -3.812 -5.523 -11.138 1.00 86.62 162 ASP A CA 1
ATOM 1233 C C . ASP A 1 162 ? -2.446 -5.185 -11.758 1.00 86.62 162 ASP A C 1
ATOM 1235 O O . ASP A 1 162 ? -1.839 -6.019 -12.426 1.00 86.62 162 ASP A O 1
ATOM 1239 N N . GLY A 1 163 ? -1.948 -3.965 -11.533 1.00 84.69 163 GLY A N 1
ATOM 1240 C CA . GLY A 1 163 ? -0.630 -3.552 -12.003 1.00 84.69 163 GLY A CA 1
ATOM 1241 C C . GLY A 1 163 ? 0.545 -4.019 -11.143 1.00 84.69 163 GLY A C 1
ATOM 1242 O O . GLY A 1 163 ? 1.683 -3.901 -11.589 1.00 84.69 163 GLY A O 1
ATOM 1243 N N . GLY A 1 164 ? 0.291 -4.543 -9.940 1.00 90.94 164 GLY A N 1
ATOM 1244 C CA . GLY A 1 164 ? 1.337 -4.965 -9.003 1.00 90.94 164 GLY A CA 1
ATOM 1245 C C . GLY A 1 164 ? 2.047 -3.821 -8.269 1.00 90.94 164 GLY A C 1
ATOM 1246 O O . GLY A 1 164 ? 3.070 -4.063 -7.634 1.00 90.94 164 GLY A O 1
ATOM 1247 N N . ASP A 1 165 ? 1.521 -2.596 -8.347 1.00 92.94 165 ASP A N 1
ATOM 1248 C CA . ASP A 1 165 ? 2.047 -1.417 -7.650 1.00 92.94 165 ASP A CA 1
ATOM 1249 C C . ASP A 1 165 ? 1.908 -1.562 -6.127 1.00 92.94 165 ASP A C 1
ATOM 1251 O O . ASP A 1 165 ? 0.794 -1.569 -5.588 1.00 92.94 165 ASP A O 1
ATOM 1255 N N . LEU A 1 166 ? 3.041 -1.696 -5.433 1.00 95.25 166 LEU A N 1
ATOM 1256 C CA . LEU A 1 166 ? 3.054 -1.884 -3.986 1.00 95.25 166 LEU A CA 1
ATOM 1257 C C . LEU A 1 166 ? 2.745 -0.585 -3.245 1.00 95.25 166 LEU A C 1
ATOM 1259 O O . LEU A 1 166 ? 2.140 -0.648 -2.178 1.00 95.25 166 LEU A O 1
ATOM 1263 N N . GLU A 1 167 ? 3.077 0.583 -3.796 1.00 90.88 167 GLU A N 1
ATOM 1264 C CA . GLU A 1 167 ? 2.803 1.878 -3.171 1.00 90.88 167 GLU A CA 1
ATOM 1265 C C . GLU A 1 167 ? 1.313 2.094 -2.920 1.00 90.88 167 GLU A C 1
ATOM 1267 O O . GLU A 1 167 ? 0.932 2.543 -1.838 1.00 90.88 167 GLU A O 1
ATOM 1272 N N . SER A 1 168 ? 0.455 1.720 -3.872 1.00 88.31 168 SER A N 1
ATOM 1273 C CA . SER A 1 168 ? -0.997 1.772 -3.688 1.00 88.31 168 SER A CA 1
ATOM 1274 C C . SER A 1 168 ? -1.471 0.908 -2.516 1.00 88.31 168 SER A C 1
ATOM 1276 O O . SER A 1 168 ? -2.344 1.329 -1.756 1.00 88.31 168 SER A O 1
ATOM 1278 N N . MET A 1 169 ? -0.896 -0.286 -2.347 1.00 91.25 169 MET A N 1
ATOM 1279 C CA . MET A 1 169 ? -1.251 -1.189 -1.247 1.00 91.25 169 MET A CA 1
ATOM 1280 C C . MET A 1 169 ? -0.689 -0.699 0.089 1.00 91.25 169 MET A C 1
ATOM 1282 O O . MET A 1 169 ? -1.401 -0.715 1.089 1.00 91.25 169 MET A O 1
ATOM 1286 N N . ILE A 1 170 ? 0.550 -0.207 0.102 1.00 90.38 170 ILE A N 1
ATOM 1287 C CA . ILE A 1 170 ? 1.199 0.374 1.283 1.00 90.38 170 ILE A CA 1
ATOM 1288 C C . ILE A 1 170 ? 0.436 1.607 1.758 1.00 90.38 170 ILE A C 1
ATOM 1290 O O . ILE A 1 170 ? 0.181 1.734 2.950 1.00 90.38 170 ILE A O 1
ATOM 1294 N N . SER A 1 171 ? 0.006 2.476 0.840 1.00 85.25 171 SER A N 1
ATOM 1295 C CA . SER A 1 171 ? -0.834 3.631 1.160 1.00 85.25 171 SER A CA 1
ATOM 1296 C C . SER A 1 171 ? -2.108 3.208 1.884 1.00 85.25 171 SER A C 1
ATOM 1298 O O . SER A 1 171 ? -2.494 3.850 2.859 1.00 85.25 171 SER A O 1
ATOM 1300 N N . ASP A 1 172 ? -2.772 2.146 1.426 1.00 83.69 172 ASP A N 1
ATOM 1301 C CA . ASP A 1 172 ? -3.982 1.647 2.075 1.00 83.69 172 ASP A CA 1
ATOM 1302 C C . ASP A 1 172 ? -3.652 1.019 3.445 1.00 83.69 172 ASP A C 1
ATOM 1304 O O . ASP A 1 172 ? -4.341 1.305 4.421 1.00 83.69 172 ASP A O 1
ATOM 1308 N N . VAL A 1 173 ? -2.574 0.228 3.547 1.00 85.25 173 VAL A N 1
ATOM 1309 C CA . VAL A 1 173 ? -2.098 -0.376 4.808 1.00 85.25 173 VAL A CA 1
ATOM 1310 C C . VAL A 1 173 ? -1.769 0.688 5.856 1.00 85.25 173 VAL A C 1
ATOM 1312 O O . VAL A 1 173 ? -2.206 0.561 6.996 1.00 85.25 173 VAL A O 1
ATOM 1315 N N . PHE A 1 174 ? -1.064 1.751 5.468 1.00 82.19 174 PHE A N 1
ATOM 1316 C CA . PHE A 1 174 ? -0.703 2.866 6.347 1.00 82.19 174 PHE A CA 1
ATOM 1317 C C . PHE A 1 174 ? -1.902 3.736 6.731 1.00 82.19 174 PHE A C 1
ATOM 1319 O O . PHE A 1 174 ? -1.904 4.330 7.802 1.00 82.19 174 PHE A O 1
ATOM 1326 N N . SER A 1 175 ? -2.926 3.802 5.877 1.00 74.94 175 SER A N 1
ATOM 1327 C CA . SER A 1 175 ? -4.116 4.631 6.115 1.00 74.94 175 SER A CA 1
ATOM 1328 C C . SER A 1 175 ? -5.242 3.893 6.837 1.00 74.94 175 SER A C 1
ATOM 1330 O O . SER A 1 175 ? -6.270 4.494 7.155 1.00 74.94 175 SER A O 1
ATOM 1332 N N . TYR A 1 176 ? -5.121 2.583 7.058 1.00 68.69 176 TYR A N 1
ATOM 1333 C CA . TYR A 1 176 ? -6.155 1.856 7.770 1.00 68.69 176 TYR A CA 1
ATOM 1334 C C . TYR A 1 176 ? -6.126 2.185 9.267 1.00 68.69 176 TYR A C 1
ATOM 1336 O O . TYR A 1 176 ? -5.263 1.715 10.003 1.00 68.69 176 TYR A O 1
ATOM 1344 N N . ASP A 1 177 ? -7.162 2.877 9.743 1.00 57.66 177 ASP A N 1
ATOM 1345 C CA . ASP A 1 177 ? -7.495 2.928 11.167 1.00 57.66 177 ASP A CA 1
ATOM 1346 C C . ASP A 1 177 ? -7.819 1.505 11.651 1.00 57.66 177 ASP A C 1
ATOM 1348 O O . ASP A 1 177 ? -8.884 0.945 11.354 1.00 57.66 177 ASP A O 1
ATOM 1352 N N . ARG A 1 178 ? -6.883 0.877 12.365 1.00 62.31 178 ARG A N 1
ATOM 1353 C CA . ARG A 1 178 ? -7.040 -0.490 12.878 1.00 62.31 178 ARG A CA 1
ATOM 1354 C C . ARG A 1 178 ? -6.981 -0.536 14.395 1.00 62.31 178 ARG A C 1
ATOM 1356 O O . ARG A 1 178 ? -6.363 0.293 15.058 1.00 62.31 178 ARG A O 1
ATOM 1363 N N . VAL A 1 179 ? -7.669 -1.539 14.939 1.00 55.69 179 VAL A N 1
ATOM 1364 C CA . VAL A 1 179 ? -7.673 -1.855 16.367 1.00 55.69 179 VAL A CA 1
ATOM 1365 C C . VAL A 1 179 ? -6.293 -2.398 16.723 1.00 55.69 179 VAL A C 1
ATOM 1367 O O . VAL A 1 179 ? -5.978 -3.554 16.454 1.00 55.69 179 VAL A O 1
ATOM 1370 N N . LEU A 1 180 ? -5.456 -1.541 17.297 1.00 56.50 180 LEU A N 1
ATOM 1371 C CA . LEU A 1 180 ? -4.185 -1.936 17.886 1.00 56.50 180 LEU A CA 1
ATOM 1372 C C . LEU A 1 180 ? -4.471 -2.646 19.212 1.00 56.50 180 LEU A C 1
ATOM 1374 O O . LEU A 1 180 ? -5.072 -2.070 20.122 1.00 56.50 180 LEU A O 1
ATOM 1378 N N . TYR A 1 181 ? -4.040 -3.898 19.335 1.00 56.31 181 TYR A N 1
ATOM 1379 C CA . TYR A 1 181 ? -4.093 -4.615 20.603 1.00 56.31 181 TYR A CA 1
ATOM 1380 C C . TYR A 1 181 ? -2.824 -4.319 21.399 1.00 56.31 181 TYR A C 1
ATOM 1382 O O . TYR A 1 181 ? -1.728 -4.717 21.015 1.00 56.31 181 TYR A O 1
ATOM 1390 N N . LEU A 1 182 ? -2.968 -3.653 22.544 1.00 59.28 182 LEU A N 1
ATOM 1391 C CA . LEU A 1 182 ? -1.903 -3.587 23.539 1.00 59.28 182 LEU A CA 1
ATOM 1392 C C . LEU A 1 182 ? -1.971 -4.841 24.415 1.00 59.28 182 LEU A C 1
ATOM 1394 O O . LEU A 1 182 ? -2.909 -5.009 25.196 1.00 59.28 182 LEU A O 1
ATOM 1398 N N . SER A 1 183 ? -0.971 -5.715 24.316 1.00 66.00 183 SER A N 1
ATOM 1399 C CA . SER A 1 183 ? -0.833 -6.858 25.223 1.00 66.00 183 SER A CA 1
ATOM 1400 C C . SER A 1 183 ? 0.066 -6.508 26.407 1.00 66.00 183 SER A C 1
ATOM 1402 O O . SER A 1 183 ? 1.161 -5.980 26.222 1.00 66.00 183 SER A O 1
ATOM 1404 N N . PHE A 1 184 ? -0.347 -6.861 27.620 1.00 73.19 184 PHE A N 1
ATOM 1405 C CA . PHE A 1 184 ? 0.474 -6.752 28.824 1.00 73.19 184 PHE A CA 1
ATOM 1406 C C . PHE A 1 184 ? 0.204 -7.952 29.735 1.00 73.19 184 PHE A C 1
ATOM 1408 O O . PHE A 1 184 ? -0.898 -8.501 29.766 1.00 73.19 184 PHE A O 1
ATOM 1415 N N . SER A 1 185 ? 1.220 -8.365 30.486 1.00 82.44 185 SER A N 1
ATOM 1416 C CA . SER A 1 185 ? 1.113 -9.481 31.425 1.00 82.44 185 SER A CA 1
ATOM 1417 C C . SER A 1 185 ? 0.800 -8.970 32.826 1.00 82.44 185 SER A C 1
ATOM 1419 O O . SER A 1 185 ? 1.470 -8.071 33.330 1.00 82.44 185 SER A O 1
ATOM 1421 N N . VAL A 1 186 ? -0.168 -9.596 33.493 1.00 83.12 186 VAL A N 1
ATOM 1422 C CA . VAL A 1 186 ? -0.488 -9.338 34.902 1.00 83.12 186 VAL A CA 1
ATOM 1423 C C . VAL A 1 186 ? -0.287 -10.624 35.690 1.00 83.12 186 VAL A C 1
ATOM 1425 O O . VAL A 1 186 ? -0.820 -11.669 35.328 1.00 83.12 186 VAL A O 1
ATOM 1428 N N . THR A 1 187 ? 0.477 -10.563 36.781 1.00 87.00 187 THR A N 1
ATOM 1429 C CA . THR A 1 187 ? 0.602 -11.689 37.719 1.00 87.00 187 THR A CA 1
ATOM 1430 C C . THR A 1 187 ? -0.372 -11.493 38.873 1.00 87.00 187 THR A C 1
ATOM 1432 O O . THR A 1 187 ? -0.257 -10.528 39.624 1.00 87.00 187 THR A O 1
ATOM 1435 N N . LEU A 1 188 ? -1.317 -12.421 39.022 1.00 88.31 188 LEU A N 1
ATOM 1436 C CA . LEU A 1 188 ? -2.339 -12.396 40.066 1.00 88.31 188 LEU A CA 1
ATOM 1437 C C . LEU A 1 188 ? -2.114 -13.535 41.069 1.00 88.31 188 LEU A C 1
ATOM 1439 O O . LEU A 1 188 ? -2.122 -14.704 40.673 1.00 88.31 188 LEU A O 1
ATOM 1443 N N . PRO A 1 189 ? -1.936 -13.236 42.367 1.00 88.88 189 PRO A N 1
ATOM 1444 C CA . PRO A 1 189 ? -2.046 -14.239 43.417 1.00 88.88 189 PRO A CA 1
ATOM 1445 C C . PRO A 1 189 ? -3.390 -14.984 43.380 1.00 88.88 189 PRO A C 1
ATOM 1447 O O . PRO A 1 189 ? -4.415 -14.482 42.915 1.00 88.88 189 PRO A O 1
ATOM 1450 N N . ALA A 1 190 ? -3.410 -16.207 43.910 1.00 91.56 190 ALA A N 1
ATOM 1451 C CA . ALA A 1 190 ? -4.640 -16.987 43.950 1.00 91.56 190 ALA A CA 1
ATOM 1452 C C . ALA A 1 190 ? -5.720 -16.248 44.761 1.00 91.56 190 ALA A C 1
ATOM 1454 O O . ALA A 1 190 ? -5.489 -15.892 45.917 1.00 91.56 190 ALA A O 1
ATOM 1455 N N . ARG A 1 191 ? -6.913 -16.090 44.168 1.00 90.81 191 ARG A N 1
ATOM 1456 C CA . ARG A 1 191 ? -8.087 -15.432 44.778 1.00 90.81 191 ARG A CA 1
ATOM 1457 C C . ARG A 1 191 ? -7.901 -13.934 45.072 1.00 90.81 191 ARG A C 1
ATOM 1459 O O . ARG A 1 191 ? -8.597 -13.409 45.936 1.00 90.81 191 ARG A O 1
ATOM 1466 N N . SER A 1 192 ? -6.974 -13.259 44.393 1.00 90.50 192 SER A N 1
ATOM 1467 C CA . SER A 1 192 ? -6.840 -11.800 44.471 1.00 90.50 192 SER A CA 1
ATOM 1468 C C . SER A 1 192 ? -7.486 -11.099 43.282 1.00 90.50 192 SER A C 1
ATOM 1470 O O . SER A 1 192 ? -7.540 -11.655 42.188 1.00 90.50 192 SER A O 1
ATOM 1472 N N . GLU A 1 193 ? -7.856 -9.842 43.489 1.00 87.81 193 GLU A N 1
ATOM 1473 C CA . GLU A 1 193 ? -8.264 -8.903 42.447 1.00 87.81 193 GLU A CA 1
ATOM 1474 C C . GLU A 1 193 ? -7.168 -7.844 42.259 1.00 87.81 193 GLU A C 1
ATOM 1476 O O . GLU A 1 193 ? -6.425 -7.530 43.194 1.00 87.81 193 GLU A O 1
ATOM 1481 N N . THR A 1 194 ? -7.047 -7.292 41.052 1.00 88.56 194 THR A N 1
ATOM 1482 C CA . THR A 1 194 ? -6.168 -6.148 40.780 1.00 88.56 194 THR A CA 1
ATOM 1483 C C . THR A 1 194 ? -6.834 -5.197 39.799 1.00 88.56 194 THR A C 1
ATOM 1485 O O . THR A 1 194 ? -7.650 -5.620 38.982 1.00 88.56 194 THR A O 1
ATOM 1488 N N . ALA A 1 195 ? -6.479 -3.918 39.878 1.00 89.06 195 ALA A N 1
ATOM 1489 C CA . ALA A 1 195 ? -6.935 -2.905 38.939 1.00 89.06 195 ALA A CA 1
ATOM 1490 C C . ALA A 1 195 ? -5.863 -2.679 37.871 1.00 89.06 195 ALA A C 1
ATOM 1492 O O . ALA A 1 195 ? -4.683 -2.524 38.188 1.00 89.06 195 ALA A O 1
ATOM 1493 N N . VAL A 1 196 ? -6.287 -2.624 36.612 1.00 85.12 196 VAL A N 1
ATOM 1494 C CA . VAL A 1 196 ? -5.434 -2.271 35.478 1.00 85.12 196 VAL A CA 1
ATOM 1495 C C . VAL A 1 196 ? -5.982 -0.995 34.858 1.00 85.12 196 VAL A C 1
ATOM 1497 O O . VAL A 1 196 ? -7.177 -0.908 34.587 1.00 85.12 196 VAL A O 1
ATOM 1500 N N . ALA A 1 197 ? -5.108 -0.018 34.624 1.00 86.12 197 ALA A N 1
ATOM 1501 C CA . ALA A 1 197 ? -5.439 1.199 33.898 1.00 86.12 197 ALA A CA 1
ATOM 1502 C C . ALA A 1 197 ? -4.700 1.210 32.557 1.00 86.12 197 ALA A C 1
ATOM 1504 O O . ALA A 1 197 ? -3.482 1.040 32.517 1.00 86.12 197 ALA A O 1
ATOM 1505 N N . ILE A 1 198 ? -5.446 1.416 31.474 1.00 80.00 198 ILE A N 1
ATOM 1506 C CA . ILE A 1 198 ? -4.927 1.571 30.113 1.00 80.00 198 ILE A CA 1
ATOM 1507 C C . ILE A 1 198 ? -5.507 2.873 29.568 1.00 80.00 198 ILE A C 1
ATOM 1509 O O . ILE A 1 198 ? -6.690 3.148 29.766 1.00 80.00 198 ILE A O 1
ATOM 1513 N N . SER A 1 199 ? -4.684 3.674 28.898 1.00 81.25 199 SER A N 1
ATOM 1514 C CA . SER A 1 199 ? -5.102 4.927 28.270 1.00 81.25 199 SER A CA 1
ATOM 1515 C C . SER A 1 199 ? -4.692 4.937 26.805 1.00 81.25 199 SER A C 1
ATOM 1517 O O . SER A 1 199 ? -3.522 4.713 26.498 1.00 81.25 199 SER A O 1
ATOM 1519 N N . MET A 1 200 ? -5.640 5.244 25.925 1.00 76.38 200 MET A N 1
ATOM 1520 C CA . MET A 1 200 ? -5.408 5.498 24.507 1.00 76.38 200 MET A CA 1
ATOM 1521 C C . MET A 1 200 ? -6.048 6.839 24.156 1.00 76.38 200 MET A C 1
ATOM 1523 O O . MET A 1 200 ? -7.196 7.088 24.524 1.00 76.38 200 MET A O 1
ATOM 1527 N N . THR A 1 201 ? -5.311 7.684 23.441 1.00 78.38 201 THR A N 1
ATOM 1528 C CA . THR A 1 201 ? -5.844 8.916 22.855 1.00 78.38 201 THR A CA 1
ATOM 1529 C C . THR A 1 201 ? -6.109 8.660 21.381 1.00 78.38 201 THR A C 1
ATOM 1531 O O . THR A 1 201 ? -5.241 8.139 20.685 1.00 78.38 201 THR A O 1
ATOM 1534 N N . LYS A 1 202 ? -7.307 9.011 20.914 1.00 72.81 202 LYS A N 1
ATOM 1535 C CA . LYS A 1 202 ? -7.697 8.932 19.508 1.00 72.81 202 LYS A CA 1
ATOM 1536 C C . LYS A 1 202 ? -8.421 10.219 19.130 1.00 72.81 202 LYS A C 1
ATOM 1538 O O . LYS A 1 202 ? -9.293 10.666 19.876 1.00 72.81 202 LYS A O 1
ATOM 1543 N N . GLU A 1 203 ? -8.084 10.774 17.974 1.00 78.69 203 GLU A N 1
ATOM 1544 C CA . GLU A 1 203 ? -8.886 11.821 17.347 1.00 78.69 203 GLU A CA 1
ATOM 1545 C C . GLU A 1 203 ? -10.242 11.267 16.882 1.00 78.69 203 GLU A C 1
ATOM 1547 O O . GLU A 1 203 ? -10.434 10.058 16.706 1.00 78.69 203 GLU A O 1
ATOM 1552 N N . ALA A 1 204 ? -11.212 12.158 16.698 1.00 79.12 204 ALA A N 1
ATOM 1553 C CA . ALA A 1 204 ? -12.530 11.761 16.223 1.00 79.12 204 ALA A CA 1
ATOM 1554 C C . ALA A 1 204 ? -12.475 11.227 14.784 1.00 79.12 204 ALA A C 1
ATOM 1556 O O . ALA A 1 204 ? -11.783 11.774 13.925 1.00 79.12 204 ALA A O 1
ATOM 1557 N N . SER A 1 205 ? -13.275 10.203 14.499 1.00 73.81 205 SER A N 1
ATOM 1558 C CA . SER A 1 205 ? -13.459 9.694 13.145 1.00 73.81 205 SER A CA 1
ATOM 1559 C C . SER A 1 205 ? -14.222 10.714 12.289 1.00 73.81 205 SER A C 1
ATOM 1561 O O . SER A 1 205 ? -15.224 11.293 12.722 1.00 73.81 205 SER A O 1
ATOM 1563 N N . LEU A 1 206 ? -13.732 10.936 11.066 1.00 64.56 206 LEU A N 1
ATOM 1564 C CA . LEU A 1 206 ? -14.293 11.878 10.096 1.00 64.56 206 LEU A CA 1
ATOM 1565 C C . LEU A 1 206 ? -14.977 11.122 8.956 1.00 64.56 206 LEU A C 1
ATOM 1567 O O . LEU A 1 206 ? -14.442 10.152 8.421 1.00 64.56 206 LEU A O 1
ATOM 1571 N N . ASN A 1 207 ? -16.148 11.595 8.530 1.00 58.97 207 ASN A N 1
ATOM 1572 C CA . ASN A 1 207 ? -16.787 11.065 7.331 1.00 58.97 207 ASN A CA 1
ATOM 1573 C C . ASN A 1 207 ? -16.185 11.735 6.085 1.00 58.97 207 ASN A C 1
ATOM 1575 O O . ASN A 1 207 ? -16.509 12.879 5.768 1.00 58.97 207 ASN A O 1
ATOM 1579 N N . TYR A 1 208 ? -15.325 11.006 5.368 1.00 54.91 208 TYR A N 1
ATOM 1580 C CA . TYR A 1 208 ? -14.585 11.505 4.200 1.00 54.91 208 TYR A CA 1
ATOM 1581 C C . TYR A 1 208 ? -15.489 11.907 3.013 1.00 54.91 208 TYR A C 1
ATOM 1583 O O . TYR A 1 208 ? -15.047 12.590 2.094 1.00 54.91 208 TYR A O 1
ATOM 1591 N N . THR A 1 209 ? -16.768 11.501 3.018 1.00 49.25 209 THR A N 1
ATOM 1592 C CA . THR A 1 209 ? -17.701 11.680 1.883 1.00 49.25 209 THR A CA 1
ATOM 1593 C C . THR A 1 209 ? -18.877 12.629 2.160 1.00 49.25 209 THR A C 1
ATOM 1595 O O . THR A 1 209 ? -19.839 12.681 1.392 1.00 49.25 209 THR A O 1
ATOM 1598 N N . GLY A 1 210 ? -18.827 13.411 3.242 1.00 50.47 210 GLY A N 1
ATOM 1599 C CA . GLY A 1 210 ? -19.951 14.234 3.695 1.00 50.47 210 GLY A CA 1
ATOM 1600 C C . GLY A 1 210 ? -19.819 15.734 3.417 1.00 50.47 210 GLY A C 1
ATOM 1601 O O . GLY A 1 210 ? -18.758 16.327 3.564 1.00 50.47 210 GLY A O 1
ATOM 1602 N N . ARG A 1 211 ? -20.951 16.388 3.124 1.00 52.06 211 ARG A N 1
ATOM 1603 C CA . ARG A 1 211 ? -21.093 17.859 3.069 1.00 52.06 211 ARG A CA 1
ATOM 1604 C C . ARG A 1 211 ? -21.046 18.525 4.463 1.00 52.06 211 ARG A C 1
ATOM 1606 O O . ARG A 1 211 ? -21.164 19.742 4.549 1.00 52.06 211 ARG A O 1
ATOM 1613 N N . ASP A 1 212 ? -20.919 17.729 5.528 1.00 59.50 212 ASP A N 1
ATOM 1614 C CA . ASP A 1 212 ? -21.133 18.118 6.927 1.00 59.50 212 ASP A CA 1
ATOM 1615 C C . ASP A 1 212 ? -19.848 17.881 7.748 1.00 59.50 212 ASP A C 1
ATOM 1617 O O . ASP A 1 212 ? -19.739 16.956 8.549 1.00 59.50 212 ASP A O 1
ATOM 1621 N N . THR A 1 213 ? -18.829 18.710 7.500 1.00 64.69 213 THR A N 1
ATOM 1622 C CA . THR A 1 213 ? -17.460 18.590 8.052 1.00 64.69 213 THR A CA 1
ATOM 1623 C C . THR A 1 213 ? -17.327 18.982 9.531 1.00 64.69 213 THR A C 1
ATOM 1625 O O . THR A 1 213 ? -16.217 19.085 10.047 1.00 64.69 213 THR A O 1
ATOM 1628 N N . LYS A 1 214 ? -18.442 19.229 10.229 1.00 78.44 214 LYS A N 1
ATOM 1629 C CA . LYS A 1 214 ? -18.476 19.723 11.618 1.00 78.44 214 LYS A CA 1
ATOM 1630 C C . LYS A 1 214 ? -18.911 18.667 12.644 1.00 78.44 214 LYS A C 1
ATOM 1632 O O . LYS A 1 214 ? -19.246 19.024 13.773 1.00 78.44 214 LYS A O 1
ATOM 1637 N N . ARG A 1 215 ? -18.926 17.387 12.262 1.00 86.38 215 ARG A N 1
ATOM 1638 C CA . ARG A 1 215 ? -19.262 16.270 13.155 1.00 86.38 215 ARG A CA 1
ATOM 1639 C C . ARG A 1 215 ? -18.029 15.445 13.481 1.00 86.38 215 ARG A C 1
ATOM 1641 O O . ARG A 1 215 ? -17.222 15.159 12.602 1.00 86.38 215 ARG A O 1
ATOM 1648 N N . TYR A 1 216 ? -17.939 15.050 14.740 1.00 86.19 216 TYR A N 1
ATOM 1649 C CA . TYR A 1 216 ? -16.830 14.303 15.310 1.00 86.19 216 TYR A CA 1
ATOM 1650 C C . TYR A 1 216 ? -17.385 13.002 15.893 1.00 86.19 216 TYR A C 1
ATOM 1652 O O . TYR A 1 216 ? -18.161 13.048 16.850 1.00 86.19 216 TYR A O 1
ATOM 1660 N N . GLY A 1 217 ? -17.049 11.869 15.272 1.00 88.38 217 GLY A N 1
ATOM 1661 C CA . GLY A 1 217 ? -17.549 10.547 15.654 1.00 88.38 217 GLY A CA 1
ATOM 1662 C C . GLY A 1 217 ? -16.574 9.767 16.535 1.00 88.38 217 GLY A C 1
ATOM 1663 O O . GLY A 1 217 ? -15.361 9.818 16.336 1.00 88.38 217 GLY A O 1
ATOM 1664 N N . PHE A 1 218 ? -17.113 9.015 17.488 1.00 88.31 218 PHE A N 1
ATOM 1665 C CA . PHE A 1 218 ? -16.380 8.098 18.352 1.00 88.31 218 PHE A CA 1
ATOM 1666 C C . PHE A 1 218 ? -17.112 6.763 18.413 1.00 88.31 218 PHE A C 1
ATOM 1668 O O . PHE A 1 218 ? -18.310 6.731 18.692 1.00 88.31 218 PHE A O 1
ATOM 1675 N N . ASP A 1 219 ? -16.376 5.672 18.219 1.00 87.44 219 ASP A N 1
ATOM 1676 C CA . ASP A 1 219 ? -16.895 4.308 18.232 1.00 87.44 219 ASP A CA 1
ATOM 1677 C C . ASP A 1 219 ? -16.206 3.483 19.322 1.00 87.44 219 ASP A C 1
ATOM 1679 O O . ASP A 1 219 ? -14.987 3.544 19.495 1.00 87.44 219 ASP A O 1
ATOM 1683 N N . LEU A 1 220 ? -16.994 2.687 20.039 1.00 86.19 220 LEU A N 1
ATOM 1684 C CA . LEU A 1 220 ? -16.543 1.745 21.054 1.00 86.19 220 LEU A CA 1
ATOM 1685 C C . LEU A 1 220 ? -17.118 0.365 20.745 1.00 86.19 220 LEU A C 1
ATOM 1687 O O . LEU A 1 220 ? -18.331 0.160 20.770 1.00 86.19 220 LEU A O 1
ATOM 1691 N N . LEU A 1 221 ? -16.233 -0.595 20.505 1.00 84.56 221 LEU A N 1
ATOM 1692 C CA . LEU A 1 221 ? -16.587 -2.002 20.358 1.00 84.56 221 LEU A CA 1
ATOM 1693 C C . LEU A 1 221 ? -16.264 -2.718 21.664 1.00 84.56 221 LEU A C 1
ATOM 1695 O O . LEU A 1 221 ? -15.137 -2.667 22.149 1.00 84.56 221 LEU A O 1
ATOM 1699 N N . THR A 1 222 ? -17.256 -3.375 22.249 1.00 81.00 222 THR A N 1
ATOM 1700 C CA . THR A 1 222 ? -17.136 -3.981 23.587 1.00 81.00 222 THR A CA 1
ATOM 1701 C C . THR A 1 222 ? -16.710 -5.449 23.531 1.00 81.00 222 THR A C 1
ATOM 1703 O O . THR A 1 222 ? -16.296 -6.010 24.545 1.00 81.00 222 THR A O 1
ATOM 1706 N N . ARG A 1 223 ? -16.814 -6.086 22.354 1.00 74.31 223 ARG A N 1
ATOM 1707 C CA . ARG A 1 223 ? -16.701 -7.547 22.188 1.00 74.31 223 ARG A CA 1
ATOM 1708 C C . ARG A 1 223 ? -15.851 -8.005 21.001 1.00 74.31 223 ARG A C 1
ATOM 1710 O O . ARG A 1 223 ? -15.993 -9.149 20.582 1.00 74.31 223 ARG A O 1
ATOM 1717 N N . LEU A 1 224 ? -14.982 -7.156 20.448 1.00 67.62 224 LEU A N 1
ATOM 1718 C CA . LEU A 1 224 ? -14.218 -7.502 19.242 1.00 67.62 224 LEU A CA 1
ATOM 1719 C C . LEU A 1 224 ? -13.142 -8.562 19.531 1.00 67.62 224 LEU A C 1
ATOM 1721 O O . LEU A 1 224 ? -12.011 -8.239 19.887 1.00 67.62 224 LEU A O 1
ATOM 1725 N N . ASP A 1 225 ? -13.553 -9.826 19.435 1.00 65.81 225 ASP A N 1
ATOM 1726 C CA . ASP A 1 225 ? -12.759 -11.041 19.667 1.00 65.81 225 ASP A CA 1
ATOM 1727 C C . ASP A 1 225 ? -12.000 -11.073 21.011 1.00 65.81 225 ASP A C 1
ATOM 1729 O O . ASP A 1 225 ? -11.002 -11.767 21.202 1.00 65.81 225 ASP A O 1
ATOM 1733 N N . THR A 1 226 ? -12.478 -10.296 21.988 1.00 69.88 226 THR A N 1
ATOM 1734 C CA . THR A 1 226 ? -11.901 -10.272 23.330 1.00 69.88 226 THR A CA 1
ATOM 1735 C C . THR A 1 226 ? -12.321 -11.513 24.109 1.00 69.88 226 THR A C 1
ATOM 1737 O O . THR A 1 226 ? -13.498 -11.863 24.182 1.00 69.88 226 THR A O 1
ATOM 1740 N N . GLN A 1 227 ? -11.349 -12.152 24.757 1.00 72.38 227 GLN A N 1
ATOM 1741 C CA . GLN A 1 227 ? -11.600 -13.231 25.717 1.00 72.38 227 GLN A CA 1
ATOM 1742 C C . GLN A 1 227 ? -12.042 -12.689 27.091 1.00 72.38 227 GLN A C 1
ATOM 1744 O O . GLN A 1 227 ? -12.349 -13.460 28.003 1.00 72.38 227 GLN A O 1
ATOM 1749 N N . LEU A 1 228 ? -12.049 -11.361 27.271 1.00 77.88 228 LEU A N 1
ATOM 1750 C CA . LEU A 1 228 ? -12.470 -10.717 28.510 1.00 77.88 228 LEU A CA 1
ATOM 1751 C C . LEU A 1 228 ? -13.995 -10.642 28.579 1.00 77.88 228 LEU A C 1
ATOM 1753 O O . LEU A 1 228 ? -14.663 -10.203 27.648 1.00 77.88 228 LEU A O 1
ATOM 1757 N N . THR A 1 229 ? -14.546 -11.028 29.727 1.00 81.19 229 THR A N 1
ATOM 1758 C CA . THR A 1 229 ? -15.962 -10.819 30.037 1.00 81.19 229 THR A CA 1
ATOM 1759 C C . THR A 1 229 ? -16.093 -9.626 30.971 1.00 81.19 229 THR A C 1
ATOM 1761 O O . THR A 1 229 ? -15.610 -9.668 32.101 1.00 81.19 229 THR A O 1
ATOM 1764 N N . PHE A 1 230 ? -16.763 -8.572 30.510 1.00 85.19 230 PHE A N 1
ATOM 1765 C CA . PHE A 1 230 ? -17.065 -7.402 31.330 1.00 85.19 230 PHE A CA 1
ATOM 1766 C C . PHE A 1 230 ? -18.372 -7.623 32.095 1.00 85.19 230 PHE A C 1
ATOM 1768 O O . PHE A 1 230 ? -19.412 -7.887 31.493 1.00 85.19 230 PHE A O 1
ATOM 1775 N N . SER A 1 231 ? -18.323 -7.517 33.424 1.00 90.31 231 SER A N 1
ATOM 1776 C CA . SER A 1 231 ? -19.523 -7.548 34.272 1.00 90.31 231 SER A CA 1
ATOM 1777 C C . SER A 1 231 ? -20.236 -6.199 34.332 1.00 90.31 231 SER A C 1
ATOM 1779 O O 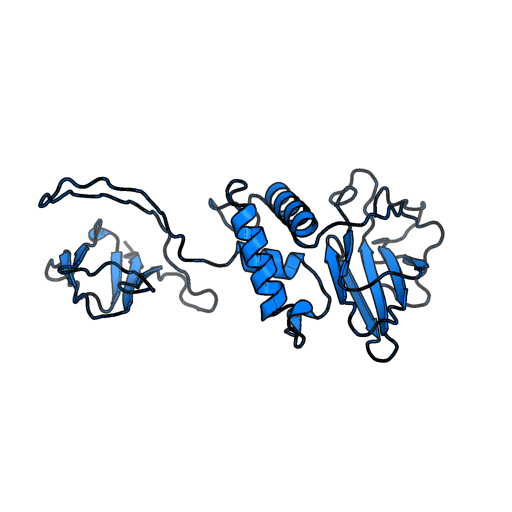. SER A 1 231 ? -21.434 -6.152 34.589 1.00 90.31 231 SER A O 1
ATOM 1781 N N . GLU A 1 232 ? -19.499 -5.112 34.110 1.00 92.12 232 GLU A N 1
ATOM 1782 C CA . GLU A 1 232 ? -19.990 -3.739 34.135 1.00 92.12 232 GLU A CA 1
ATOM 1783 C C . GLU A 1 232 ? -19.140 -2.887 33.189 1.00 92.12 232 GLU A C 1
ATOM 1785 O O . GLU A 1 232 ? -17.928 -3.088 33.079 1.00 92.12 232 GLU A O 1
ATOM 1790 N N . LEU A 1 233 ? -19.786 -1.946 32.504 1.00 92.62 233 LEU A N 1
ATOM 1791 C CA . LEU A 1 233 ? -19.145 -0.941 31.668 1.00 92.62 233 LEU A CA 1
ATOM 1792 C C . LEU A 1 233 ? -19.738 0.420 32.015 1.00 92.62 233 LEU A C 1
ATOM 1794 O O . LEU A 1 233 ? -20.956 0.572 32.076 1.00 92.62 233 LEU A O 1
ATOM 1798 N N . THR A 1 234 ? -18.877 1.415 32.182 1.00 95.12 234 THR A N 1
ATOM 1799 C CA . THR A 1 234 ? -19.290 2.788 32.479 1.00 95.12 234 THR A CA 1
ATOM 1800 C C . THR A 1 234 ? -18.597 3.722 31.505 1.00 95.12 234 THR A C 1
ATOM 1802 O O . THR A 1 234 ? -17.387 3.622 31.311 1.00 95.12 234 THR A O 1
ATOM 1805 N N . ALA A 1 235 ? -19.352 4.640 30.909 1.00 94.88 235 ALA A N 1
ATOM 1806 C CA . ALA A 1 235 ? -18.827 5.662 30.013 1.00 94.88 235 ALA A CA 1
ATOM 1807 C C . ALA A 1 235 ? -19.118 7.056 30.566 1.00 94.88 235 ALA A C 1
ATOM 1809 O O . ALA A 1 235 ? -20.156 7.283 31.194 1.00 94.88 235 ALA A O 1
ATOM 1810 N N . SER A 1 236 ? -18.202 7.994 30.335 1.00 95.44 236 SER A N 1
ATOM 1811 C CA . SER A 1 236 ? -18.367 9.393 30.721 1.00 95.44 236 SER A CA 1
ATOM 1812 C C . SER A 1 236 ? -17.904 10.342 29.622 1.00 95.44 236 SER A C 1
ATOM 1814 O O . SER A 1 236 ? -16.927 10.081 28.922 1.00 95.44 236 SER A O 1
ATOM 1816 N N . VAL A 1 237 ? -18.610 11.464 29.494 1.00 93.44 237 VAL A N 1
ATOM 1817 C CA . VAL A 1 237 ? -18.224 12.588 28.636 1.00 93.44 237 VAL A CA 1
ATOM 1818 C C . VAL A 1 237 ? -17.710 13.714 29.520 1.00 93.44 237 VAL A C 1
ATOM 1820 O O . VAL A 1 237 ? -18.397 14.178 30.431 1.00 93.44 237 VAL A O 1
ATOM 1823 N N . LEU A 1 238 ? -16.489 14.160 29.242 1.00 90.94 238 LEU A N 1
ATOM 1824 C CA . LEU A 1 238 ? -15.862 15.303 29.899 1.00 90.94 238 LEU A CA 1
ATOM 1825 C C . LEU A 1 238 ? -15.949 16.538 28.992 1.00 90.94 238 LEU A C 1
ATOM 1827 O O . LEU A 1 238 ? -16.182 16.418 27.793 1.00 90.94 238 LEU A O 1
ATOM 1831 N N . HIS A 1 239 ? -15.749 17.730 29.563 1.00 87.75 239 HIS A N 1
ATOM 1832 C CA . HIS A 1 239 ? -15.735 19.001 28.817 1.00 87.75 239 HIS A CA 1
ATOM 1833 C C . HIS A 1 239 ? -17.026 19.286 28.019 1.00 87.75 239 HIS A C 1
ATOM 1835 O O . HIS A 1 239 ? -16.995 19.796 26.900 1.00 87.75 239 HIS A O 1
ATOM 1841 N N . THR A 1 240 ? -18.178 18.992 28.627 1.00 90.50 240 THR A N 1
ATOM 1842 C CA . THR A 1 240 ? -19.518 19.071 28.015 1.00 90.50 240 THR A CA 1
ATOM 1843 C C . THR A 1 240 ? -19.939 20.471 27.561 1.00 90.50 240 THR A C 1
ATOM 1845 O O . THR A 1 240 ? -20.873 20.604 26.775 1.00 90.50 240 THR A O 1
ATOM 1848 N N . ASP A 1 241 ? -19.265 21.519 28.036 1.00 89.00 241 ASP A N 1
ATOM 1849 C CA . ASP A 1 241 ? -19.626 22.915 27.764 1.00 89.00 241 ASP A CA 1
ATOM 1850 C C . ASP A 1 241 ? -19.324 23.343 26.319 1.00 89.00 241 ASP A C 1
ATOM 1852 O O . ASP A 1 241 ? -19.961 24.258 25.799 1.00 89.00 241 ASP A O 1
ATOM 1856 N N . ALA A 1 242 ? -18.372 22.675 25.659 1.00 88.25 242 ALA A N 1
ATOM 1857 C CA . ALA A 1 242 ? -17.910 23.020 24.313 1.00 88.25 242 ALA A CA 1
ATOM 1858 C C . ALA A 1 242 ? -18.633 22.253 23.192 1.00 88.25 242 ALA A C 1
ATOM 1860 O O . ALA A 1 242 ? -18.398 22.521 22.010 1.00 88.25 242 ALA A O 1
ATOM 1861 N N . ILE A 1 243 ? -19.491 21.292 23.544 1.00 91.69 243 ILE A N 1
ATOM 1862 C CA . ILE A 1 243 ? -20.050 20.331 22.592 1.00 91.69 243 ILE A CA 1
ATOM 1863 C C . ILE A 1 243 ? -21.565 20.175 22.714 1.00 91.69 243 ILE A C 1
ATOM 1865 O O . ILE A 1 243 ? -22.184 20.444 23.747 1.00 91.69 243 ILE A O 1
ATOM 1869 N N . GLU A 1 244 ? -22.169 19.703 21.638 1.00 92.56 244 GLU A N 1
ATOM 1870 C CA . GLU A 1 244 ? -23.518 19.153 21.624 1.00 92.56 244 GLU A CA 1
ATOM 1871 C C . GLU A 1 244 ? -23.480 17.716 21.104 1.00 92.56 244 GLU A C 1
ATOM 1873 O O . GLU A 1 244 ? -22.689 17.391 20.218 1.00 92.56 244 GLU A O 1
ATOM 1878 N N . ILE A 1 245 ? -24.317 16.847 21.675 1.00 93.75 245 ILE A N 1
ATOM 1879 C CA . ILE A 1 245 ? -24.476 15.476 21.186 1.00 93.75 245 ILE A CA 1
ATOM 1880 C C . ILE A 1 245 ? -25.459 15.508 20.021 1.00 93.75 245 ILE A C 1
ATOM 1882 O O . ILE A 1 245 ? -26.613 15.898 20.195 1.00 93.75 245 ILE A O 1
ATOM 1886 N N . VAL A 1 246 ? -24.997 15.081 18.850 1.00 92.44 246 VAL A N 1
ATOM 1887 C CA . VAL A 1 246 ? -25.777 15.063 17.606 1.00 92.44 246 VAL A CA 1
ATOM 1888 C C . VAL A 1 246 ? -26.452 13.708 17.410 1.00 92.44 246 VAL A C 1
ATOM 1890 O O . VAL A 1 246 ? -27.613 13.645 17.007 1.00 92.44 246 VAL A O 1
ATOM 1893 N N . ALA A 1 247 ? -25.746 12.620 17.720 1.00 93.00 247 ALA A N 1
ATOM 1894 C CA . ALA A 1 247 ? -26.271 11.262 17.660 1.00 93.00 247 ALA A CA 1
ATOM 1895 C C . ALA A 1 247 ? -25.505 10.355 18.629 1.00 93.00 247 ALA A C 1
ATOM 1897 O O . ALA A 1 247 ? -24.320 10.559 18.868 1.00 93.00 247 ALA A O 1
ATOM 1898 N N . GLN A 1 248 ? -26.173 9.360 19.208 1.00 95.62 248 GLN A N 1
ATOM 1899 C CA . GLN A 1 248 ? -25.535 8.350 20.058 1.00 95.62 248 GLN A CA 1
ATOM 1900 C C . GLN A 1 248 ? -26.483 7.176 20.323 1.00 95.62 248 GLN A C 1
ATOM 1902 O O . GLN A 1 248 ? -27.699 7.305 20.162 1.00 95.62 248 GLN A O 1
ATOM 1907 N N . ASN A 1 249 ? -25.934 6.092 20.865 1.00 96.94 249 ASN A N 1
ATOM 1908 C CA . ASN A 1 249 ? -26.689 5.013 21.510 1.00 96.94 249 ASN A CA 1
ATOM 1909 C C . ASN A 1 249 ? -26.224 4.716 22.954 1.00 96.94 249 ASN A C 1
ATOM 1911 O O . ASN A 1 249 ? -26.568 3.671 23.499 1.00 96.94 249 ASN A O 1
ATOM 1915 N N . MET A 1 250 ? -25.452 5.614 23.580 1.00 96.06 250 MET A N 1
ATOM 1916 C CA . MET A 1 250 ? -24.878 5.408 24.922 1.00 96.06 250 MET A CA 1
ATOM 1917 C C . MET A 1 250 ? -25.826 5.808 26.068 1.00 96.06 250 MET A C 1
ATOM 1919 O O . MET A 1 250 ? -25.724 5.271 27.166 1.00 96.06 250 MET A O 1
ATOM 1923 N N . GLY A 1 251 ? -26.765 6.726 25.820 1.00 96.44 251 GLY A N 1
ATOM 1924 C CA . GLY A 1 251 ? -27.759 7.188 26.798 1.00 96.44 251 GLY A CA 1
ATOM 1925 C C . GLY A 1 251 ? -27.397 8.474 27.549 1.00 96.44 251 GLY A C 1
ATOM 1926 O O . GLY A 1 251 ? -28.039 8.783 28.549 1.00 96.44 251 GLY A O 1
ATOM 1927 N N . PHE A 1 252 ? -26.395 9.237 27.100 1.00 97.44 252 PHE A N 1
ATOM 1928 C CA . PHE A 1 252 ? -26.087 10.541 27.700 1.00 97.44 252 PHE A CA 1
ATOM 1929 C C . PHE A 1 252 ? -27.246 11.535 27.527 1.00 97.44 252 PHE A C 1
ATOM 1931 O O . PHE A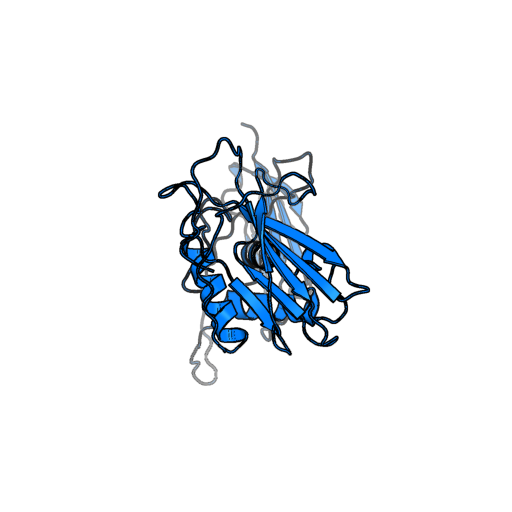 1 252 ? -27.897 11.568 26.486 1.00 97.44 252 PHE A O 1
ATOM 1938 N N . ASP A 1 253 ? -27.455 12.409 28.504 1.00 94.75 253 ASP A N 1
ATOM 1939 C CA . ASP A 1 253 ? -28.386 13.536 28.404 1.00 94.75 253 ASP A CA 1
ATOM 1940 C C . ASP A 1 253 ? -27.739 14.758 29.056 1.00 94.75 253 ASP A C 1
ATOM 1942 O O . ASP A 1 253 ? -27.948 15.063 30.232 1.00 94.75 253 ASP A O 1
ATOM 1946 N N . LEU A 1 254 ? -26.914 15.458 28.275 1.00 92.50 254 LEU A N 1
ATOM 1947 C CA . LEU A 1 254 ? -26.178 16.624 28.762 1.00 92.50 254 LEU A CA 1
ATOM 1948 C C . LEU A 1 254 ? -27.108 17.783 29.153 1.00 92.50 254 LEU A C 1
ATOM 1950 O O . LEU A 1 254 ? -26.729 18.597 29.992 1.00 92.50 254 LEU A O 1
ATOM 1954 N N . ALA A 1 255 ? -28.319 17.857 28.588 1.00 88.44 255 ALA A N 1
ATOM 1955 C CA . ALA A 1 255 ? -29.300 18.886 28.934 1.00 88.44 255 ALA A CA 1
ATOM 1956 C C . ALA A 1 255 ? -29.893 18.657 30.334 1.00 88.44 255 ALA A C 1
ATOM 1958 O O . ALA A 1 255 ? -30.131 19.618 31.065 1.00 88.44 255 ALA A O 1
ATOM 1959 N N . SER A 1 256 ? -30.060 17.393 30.728 1.00 91.69 256 SER A N 1
ATOM 1960 C CA . SER A 1 256 ? -30.487 16.991 32.075 1.00 91.69 256 SER A CA 1
ATOM 1961 C C . SER A 1 256 ? -29.322 16.742 33.045 1.00 91.69 256 SER A C 1
ATOM 1963 O O . SER A 1 256 ? -29.549 16.321 34.179 1.00 91.69 256 SER A O 1
ATOM 1965 N N . GLY A 1 257 ? -28.074 16.996 32.630 1.00 91.94 257 GLY A N 1
ATOM 1966 C CA . GLY A 1 257 ? -26.877 16.822 33.463 1.00 91.94 257 GLY A CA 1
ATOM 1967 C C . GLY A 1 257 ? -26.357 15.382 33.569 1.00 91.94 257 GLY A C 1
ATOM 1968 O O . GLY A 1 257 ? -25.534 15.090 34.434 1.00 91.94 257 GLY A O 1
ATOM 1969 N N . VAL A 1 258 ? -26.812 14.475 32.704 1.00 95.69 258 VAL A N 1
ATOM 1970 C CA . VAL A 1 258 ? -26.366 13.076 32.646 1.00 95.69 258 VAL A CA 1
ATOM 1971 C C . VAL A 1 258 ? -25.146 12.962 31.726 1.00 95.69 258 VAL A C 1
ATOM 1973 O O . VAL A 1 258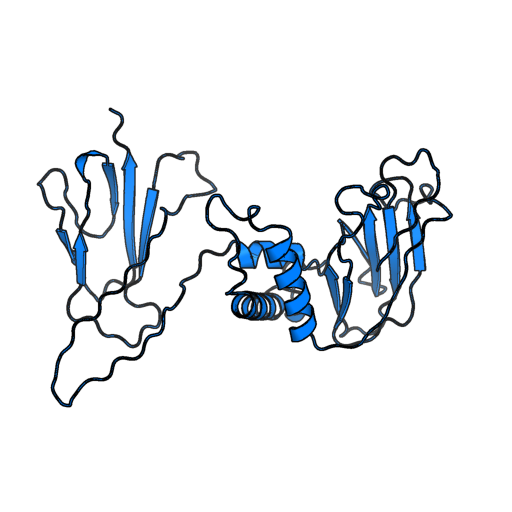 ? -25.275 12.769 30.517 1.00 95.69 258 VAL A O 1
ATOM 1976 N N . SER A 1 259 ? -23.949 13.084 32.304 1.00 95.62 259 SER A N 1
ATOM 1977 C CA . SER A 1 259 ? -22.658 12.952 31.603 1.00 95.62 259 SER A CA 1
ATOM 1978 C C . SER A 1 259 ? -21.937 11.623 31.854 1.00 95.62 259 SER A C 1
ATOM 1980 O O . SER A 1 259 ? -20.894 11.378 31.253 1.00 95.62 259 SER A O 1
ATOM 1982 N N . GLN A 1 260 ? -22.479 10.760 32.718 1.00 97.38 260 GLN A N 1
ATOM 1983 C CA . GLN A 1 260 ? -21.968 9.419 32.999 1.00 97.38 260 GLN A CA 1
ATOM 1984 C C . GLN A 1 260 ? -23.114 8.407 32.939 1.00 97.38 260 GLN A C 1
ATOM 1986 O O . GLN A 1 260 ? -24.193 8.662 33.473 1.00 97.38 260 GLN A O 1
ATOM 1991 N N . VAL A 1 261 ? -22.871 7.266 32.297 1.00 97.00 261 VAL A N 1
ATOM 1992 C CA . VAL A 1 261 ? -23.869 6.215 32.061 1.00 97.00 261 VAL A CA 1
ATOM 1993 C C . VAL A 1 261 ? -23.263 4.831 32.269 1.00 97.00 261 VAL A C 1
ATOM 1995 O O . VAL A 1 261 ? -22.071 4.627 32.035 1.00 97.00 261 VAL A O 1
ATOM 1998 N N . VAL A 1 262 ? -24.098 3.882 32.689 1.00 97.25 262 VAL A N 1
ATOM 1999 C CA . VAL A 1 262 ? -23.771 2.451 32.674 1.00 97.25 262 VAL A CA 1
ATOM 2000 C C . VAL A 1 262 ? -24.205 1.890 31.323 1.00 97.25 262 VAL A C 1
ATOM 2002 O O . VAL A 1 262 ? -25.345 2.094 30.907 1.00 97.25 262 VAL A O 1
ATOM 2005 N N . LEU A 1 263 ? -23.295 1.203 30.643 1.00 95.50 263 LEU A N 1
ATOM 2006 C CA . LEU A 1 263 ? -23.522 0.579 29.346 1.00 95.50 263 LEU A CA 1
ATOM 2007 C C . LEU A 1 263 ? -23.856 -0.904 29.530 1.00 95.50 263 LEU A C 1
ATOM 2009 O O . LEU A 1 263 ? -23.294 -1.570 30.397 1.00 95.50 263 LEU A O 1
ATOM 2013 N N . ASP A 1 264 ? -24.734 -1.437 28.681 1.00 93.56 264 ASP A N 1
ATOM 2014 C CA . ASP A 1 264 ? -24.968 -2.879 28.582 1.00 93.56 264 ASP A CA 1
ATOM 2015 C C . ASP A 1 264 ? -23.745 -3.565 27.936 1.00 93.56 264 ASP A C 1
ATOM 2017 O O . ASP A 1 264 ? -23.443 -3.267 26.771 1.00 93.56 264 ASP A O 1
ATOM 2021 N N . PRO A 1 265 ? -23.052 -4.491 28.635 1.00 89.38 265 PRO A N 1
ATOM 2022 C CA . PRO A 1 265 ? -21.940 -5.257 28.071 1.00 89.38 265 PRO A CA 1
ATOM 2023 C C . PRO A 1 265 ? -22.333 -6.204 26.925 1.00 89.38 265 PRO A C 1
ATOM 2025 O O . PRO A 1 265 ? -21.457 -6.755 26.259 1.00 89.38 265 PRO A O 1
ATOM 2028 N N . GLN A 1 266 ? -23.630 -6.447 26.702 1.00 88.56 266 GLN A N 1
ATOM 2029 C CA . GLN A 1 266 ? -24.115 -7.258 25.581 1.00 88.56 266 GLN A CA 1
ATOM 2030 C C . GLN A 1 266 ? -24.248 -6.472 24.272 1.00 88.56 266 GLN A C 1
ATOM 2032 O O . GLN A 1 266 ? -24.276 -7.092 23.210 1.00 88.56 266 GLN A O 1
ATOM 2037 N N . THR A 1 267 ? -24.286 -5.140 24.316 1.00 90.75 267 THR A N 1
ATOM 2038 C CA . THR A 1 267 ? -24.298 -4.309 23.107 1.00 90.75 267 THR A CA 1
ATOM 2039 C C . THR A 1 267 ? -22.921 -4.335 22.457 1.00 90.75 267 THR A C 1
ATOM 2041 O O . THR A 1 267 ? -21.950 -3.875 23.055 1.00 90.75 267 THR A O 1
ATOM 2044 N N . GLU A 1 268 ? -22.836 -4.849 21.230 1.00 87.44 268 GLU A N 1
ATOM 2045 C CA . GLU A 1 268 ? -21.566 -5.031 20.511 1.00 87.44 268 GLU A CA 1
ATOM 2046 C C . GLU A 1 268 ? -20.864 -3.709 20.178 1.00 87.44 268 GLU A C 1
ATOM 2048 O O . GLU A 1 268 ? -19.633 -3.635 20.206 1.00 87.44 268 GLU A O 1
ATOM 2053 N N . HIS A 1 269 ? -21.644 -2.667 19.884 1.00 90.31 269 HIS A N 1
ATOM 2054 C CA . HIS A 1 269 ? -21.149 -1.395 19.371 1.00 90.31 269 HIS A CA 1
ATOM 2055 C C . HIS A 1 269 ? -21.886 -0.205 19.982 1.00 90.31 269 HIS A C 1
ATOM 2057 O O . HIS A 1 269 ? -23.113 -0.098 19.908 1.00 90.31 269 HIS A O 1
ATOM 2063 N N . TYR A 1 270 ? -21.110 0.713 20.547 1.00 93.62 270 TYR A N 1
ATOM 2064 C CA . TYR A 1 270 ? -21.563 2.031 20.958 1.00 93.62 270 TYR A CA 1
ATOM 2065 C C . TYR A 1 270 ? -20.935 3.115 20.091 1.00 93.62 270 TYR A C 1
ATOM 2067 O O . TYR A 1 270 ? -19.764 3.021 19.733 1.00 93.62 270 TYR A O 1
ATOM 2075 N N . TYR A 1 271 ? -21.694 4.172 19.823 1.00 93.25 271 TYR A N 1
ATOM 2076 C CA . TYR A 1 271 ? -21.221 5.341 19.099 1.00 93.25 271 TYR A CA 1
ATOM 2077 C C . TYR A 1 271 ? -21.665 6.642 19.773 1.00 93.25 271 TYR A C 1
ATOM 2079 O O . TYR A 1 271 ? -22.699 6.709 20.451 1.00 93.25 271 TYR A O 1
ATOM 2087 N N . LEU A 1 272 ? -20.869 7.684 19.554 1.00 93.62 272 LEU A N 1
ATOM 2088 C CA . LEU A 1 272 ? -21.127 9.055 19.964 1.00 93.62 272 LEU A CA 1
ATOM 2089 C C . LEU A 1 272 ? -20.689 9.997 18.840 1.00 93.62 272 LEU A C 1
ATOM 2091 O O . LEU A 1 272 ? -19.523 10.023 18.465 1.00 93.62 272 LEU A O 1
ATOM 2095 N N . GLU A 1 273 ? -21.611 10.809 18.343 1.00 92.56 273 GLU A N 1
ATOM 2096 C CA . GLU A 1 273 ? -21.332 11.918 17.438 1.00 92.56 273 GLU A CA 1
ATOM 2097 C C . GLU A 1 273 ? -21.572 13.238 18.158 1.00 92.56 273 GLU A C 1
ATOM 2099 O O . GLU A 1 273 ? -22.644 13.469 18.733 1.00 92.56 273 GLU A O 1
ATOM 2104 N N . VAL A 1 274 ? -20.591 14.131 18.080 1.00 92.12 274 VAL A N 1
ATOM 2105 C CA . VAL A 1 274 ? -20.680 15.473 18.653 1.00 92.12 274 VAL A CA 1
ATOM 2106 C C . VAL A 1 274 ? -20.410 16.543 17.606 1.00 92.12 274 VAL A C 1
ATOM 2108 O O . VAL A 1 274 ? -19.684 16.326 16.635 1.00 92.12 274 VAL A O 1
ATOM 2111 N N . ALA A 1 275 ? -20.971 17.723 17.834 1.00 90.31 275 ALA A N 1
ATOM 2112 C CA . ALA A 1 275 ? -20.598 18.950 17.148 1.00 90.31 275 ALA A CA 1
ATOM 2113 C C . ALA A 1 275 ? -20.066 19.960 18.167 1.00 90.31 275 ALA A C 1
ATOM 2115 O O . ALA A 1 275 ? -20.384 19.903 19.359 1.00 90.31 275 ALA A O 1
ATOM 2116 N N . ARG A 1 276 ? -19.230 20.890 17.702 1.00 88.94 276 ARG A N 1
ATOM 2117 C CA . ARG A 1 276 ? -18.813 22.034 18.521 1.00 88.94 276 ARG A CA 1
ATOM 2118 C C . ARG A 1 276 ? -19.990 22.993 18.643 1.00 88.94 276 ARG A C 1
ATOM 2120 O O . ARG A 1 276 ? -20.594 23.327 17.627 1.00 88.94 276 ARG A O 1
ATOM 2127 N N . ARG A 1 277 ? -20.271 23.483 19.851 1.00 84.94 277 ARG A N 1
ATOM 2128 C CA . ARG A 1 277 ? -21.222 24.591 20.009 1.00 84.94 277 ARG A CA 1
ATOM 2129 C C . ARG A 1 277 ? -20.644 25.828 19.327 1.00 84.94 277 ARG A C 1
ATOM 2131 O O . ARG A 1 277 ? -19.510 26.213 19.612 1.00 84.94 277 ARG A O 1
ATOM 2138 N N . GLU A 1 278 ? -21.404 26.438 18.423 1.00 70.56 278 GLU A N 1
ATOM 2139 C CA . GLU A 1 278 ? -21.076 27.778 17.939 1.00 70.56 278 GLU A CA 1
ATOM 2140 C C . GLU A 1 278 ? -21.329 28.759 19.095 1.00 70.56 278 GLU A C 1
ATOM 2142 O O . GLU A 1 278 ? -22.401 28.742 19.705 1.00 70.56 278 GLU A O 1
ATOM 2147 N N . GLY A 1 279 ? -20.294 29.517 19.466 1.00 54.53 279 GLY A N 1
ATOM 2148 C CA . GLY A 1 279 ? -20.375 30.559 20.494 1.00 54.53 279 GLY A CA 1
ATOM 2149 C C . GLY A 1 279 ? -21.099 31.809 20.016 1.00 54.53 279 GLY A C 1
ATOM 2150 O O . GLY A 1 279 ? -21.141 32.036 18.785 1.00 54.53 279 GLY A O 1
#

Radius of gyration: 25.88 Å; chains: 1; bounding box: 52×49×77 Å

pLDDT: mean 86.85, std 11.6, range [44.66, 97.5]

Sequence (279 aa):
MTDPVRPASDAVNPTLAISFDLPDPDAVVLTYGFNGASFDFENRRFRYSFSVPEKDGFGYDDTRLLIVVGGDLPGYALQGYRDGGCDEGEELDGMLATISRRETTLEAILHEIVADTAARFPAMYGDDNGVDPGLTDLHVDLLGDALERDGLLSGSSKMRYDGGDLESMISDVFSYDRVLYLSFSVTLPARSETAVAISMTKEASLNYTGRDTKRYGFDLLTRLDTQLTFSELTASVLHTDAIEIVAQNMGFDLASGVSQVVLDPQTEHYYLEVARREG